Protein AF-A0A9D8I7T3-F1 (afdb_monomer)

Nearest PDB structures (foldseek):
  3g0m-assembly1_A  TM=9.310E-01  e=6.612E-08  Salmonella enterica subsp. enterica serovar Typhimurium str. LT2
  1mzg-assembly1_B  TM=9.129E-01  e=4.063E-08  Escherichia coli
  8vbs-assembly1_D  TM=8.443E-01  e=1.659E-07  Escherichia coli
  1wlo-assembly1_A  TM=8.147E-01  e=8.167E-06  Thermus thermophilus HB8
  4lw4-assembly1_D  TM=7.666E-01  e=1.481E-05  Escherichia coli IHE3034

Solvent-accessible surface area (backbone atoms only — not comparable to full-atom values): 11769 Å² total; per-residue (Å²): 133,86,86,86,83,89,85,82,89,83,87,80,90,88,86,84,83,87,86,85,83,86,75,87,83,81,87,74,82,77,78,73,78,85,74,80,78,77,62,80,53,97,63,53,66,70,56,53,48,52,54,50,51,60,58,52,62,72,46,80,47,44,66,58,44,48,53,51,39,38,52,54,44,70,70,49,78,84,74,61,70,90,59,73,38,77,90,27,44,51,75,90,36,92,47,60,33,32,53,46,78,46,80,57,96,83,20,36,40,50,50,65,45,39,82,34,59,68,58,25,15,55,48,42,51,52,28,62,65,52,34,33,37,47,35,65,57,51,63,72,52,74,76,62,61,47,61,76,62,37,55,59,76,81,44,54,74,67,57,49,50,32,50,54,47,49,51,51,54,53,39,52,51,22,49,55,51,33,71,76,46,82,76,76,72,78,85,127

Sequence (188 aa):
MRSTITTTCIAFTSRCSGAGHRKPRDSGGVTKPSRVEVRPILMSLAEKQRGLLAGLSRMRDPQERLAWLVEQARQRPEFPEDLRTERWRVHGCTARLWLVCELHGGAIGFRCDSDSLIVKSVAGLLCDFYSGADPAEIVATPPDFLSAVGIDHHLTPNRRNSLGRVWESIRDCAEVHRRTHPNATLPK

Structure (mmCIF, N/CA/C/O backbone):
data_AF-A0A9D8I7T3-F1
#
_entry.id   AF-A0A9D8I7T3-F1
#
loop_
_atom_site.group_PDB
_atom_site.id
_atom_site.type_symbol
_atom_site.label_atom_id
_atom_site.label_alt_id
_atom_site.label_comp_id
_atom_site.label_asym_id
_atom_site.label_entity_id
_atom_site.label_seq_id
_atom_site.pdbx_PDB_ins_code
_atom_site.Cartn_x
_atom_site.Cartn_y
_atom_site.Cartn_z
_atom_site.occupancy
_atom_site.B_iso_or_equiv
_atom_site.auth_seq_id
_atom_site.auth_comp_id
_atom_site.auth_asym_id
_atom_site.auth_atom_id
_atom_site.pdbx_PDB_model_num
ATOM 1 N N . MET A 1 1 ? 16.929 64.164 64.508 1.00 44.34 1 MET A N 1
ATOM 2 C CA . MET A 1 1 ? 17.450 63.965 63.139 1.00 44.34 1 MET A CA 1
ATOM 3 C C . MET A 1 1 ? 16.289 64.122 62.164 1.00 44.34 1 MET A C 1
ATOM 5 O O . MET A 1 1 ? 15.346 63.363 62.287 1.00 44.34 1 MET A O 1
ATOM 9 N N . ARG A 1 2 ? 16.374 65.149 61.298 1.00 40.47 2 ARG A N 1
ATOM 10 C CA . ARG A 1 2 ? 15.739 65.358 59.970 1.00 40.47 2 ARG A CA 1
ATOM 11 C C . ARG A 1 2 ? 14.247 64.986 59.840 1.00 40.47 2 ARG A C 1
ATOM 13 O O . ARG A 1 2 ? 13.916 63.815 59.790 1.00 40.47 2 ARG A O 1
ATOM 20 N N . SER A 1 3 ? 13.309 65.930 59.932 1.00 35.56 3 SER A N 1
ATOM 21 C CA . SER A 1 3 ? 12.949 67.032 59.007 1.00 35.56 3 SER A CA 1
ATOM 22 C C . SER A 1 3 ? 11.845 66.650 58.012 1.00 35.56 3 SER A C 1
ATOM 24 O O . SER A 1 3 ? 11.966 65.733 57.212 1.00 35.56 3 SER A O 1
ATOM 26 N N . THR A 1 4 ? 10.779 67.425 58.159 1.00 44.41 4 THR A N 1
ATOM 27 C CA . THR A 1 4 ? 9.452 67.518 57.550 1.00 44.41 4 THR A CA 1
ATOM 28 C C . THR A 1 4 ? 9.462 67.888 56.052 1.00 44.41 4 THR A C 1
ATOM 30 O O . THR A 1 4 ? 10.496 68.271 55.514 1.00 44.41 4 THR A O 1
ATOM 33 N N . ILE A 1 5 ? 8.249 67.930 55.472 1.00 45.66 5 ILE A N 1
ATOM 34 C CA . ILE A 1 5 ? 7.745 68.864 54.434 1.00 45.66 5 ILE A CA 1
ATOM 35 C C . ILE A 1 5 ? 7.281 68.216 53.105 1.00 45.66 5 ILE A C 1
ATOM 37 O O . ILE A 1 5 ? 8.053 67.880 52.215 1.00 45.66 5 ILE A O 1
ATOM 41 N N . THR A 1 6 ? 5.951 68.127 53.003 1.00 42.44 6 THR A N 1
ATOM 42 C CA . THR A 1 6 ? 5.048 68.357 51.858 1.00 42.44 6 THR A CA 1
ATOM 43 C C . THR A 1 6 ? 5.614 69.229 50.734 1.00 42.44 6 THR A C 1
ATOM 45 O O . THR A 1 6 ? 6.029 70.335 51.035 1.00 42.44 6 THR A O 1
ATOM 48 N N . THR A 1 7 ? 5.483 68.878 49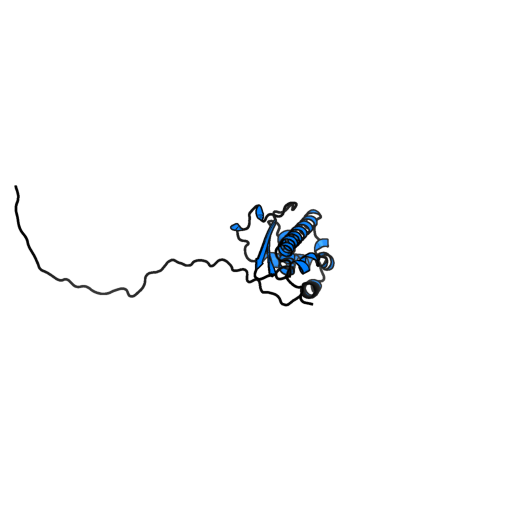.448 1.00 44.28 7 THR A N 1
ATOM 49 C CA . THR A 1 7 ? 5.282 69.887 48.378 1.00 44.28 7 THR A CA 1
ATOM 50 C C . THR A 1 7 ? 4.684 69.265 47.120 1.00 44.28 7 THR A C 1
ATOM 52 O O . THR A 1 7 ? 5.179 68.299 46.547 1.00 44.28 7 THR A O 1
ATOM 55 N N . THR A 1 8 ? 3.595 69.900 46.722 1.00 37.16 8 THR A N 1
ATOM 56 C CA . THR A 1 8 ? 2.853 69.798 45.478 1.00 37.16 8 THR A CA 1
ATOM 57 C C . THR A 1 8 ? 3.534 70.648 44.396 1.00 37.16 8 THR A C 1
ATOM 59 O O . THR A 1 8 ? 4.007 71.740 44.691 1.00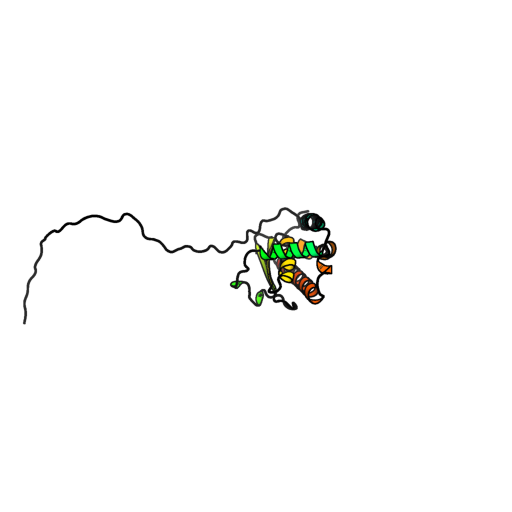 37.16 8 THR A O 1
ATOM 62 N N . CYS A 1 9 ? 3.400 70.214 43.138 1.00 32.50 9 CYS A N 1
ATOM 63 C CA . CYS A 1 9 ? 3.215 71.057 41.946 1.00 32.50 9 CYS A CA 1
ATOM 64 C C . CYS A 1 9 ? 4.408 71.625 41.127 1.00 32.50 9 CYS A C 1
ATOM 66 O O . CYS A 1 9 ? 5.271 72.334 41.626 1.00 32.50 9 CYS A O 1
ATOM 68 N N . ILE A 1 10 ? 4.226 71.449 39.802 1.00 40.28 10 ILE A N 1
ATOM 69 C CA . ILE A 1 10 ? 4.388 72.407 38.679 1.00 40.28 10 ILE A CA 1
ATOM 70 C C . ILE A 1 10 ? 5.615 72.267 37.753 1.00 40.28 10 ILE A C 1
ATOM 72 O O . ILE A 1 10 ? 6.724 72.639 38.105 1.00 40.28 10 ILE A O 1
ATOM 76 N N . ALA A 1 11 ? 5.272 71.852 36.516 1.00 36.53 11 ALA A N 1
ATOM 77 C CA . ALA A 1 11 ? 5.715 72.300 35.180 1.00 36.53 11 ALA A CA 1
ATOM 78 C C . ALA A 1 11 ? 7.219 72.208 34.818 1.00 36.53 11 ALA A C 1
ATOM 80 O O . ALA A 1 11 ? 8.090 72.275 35.661 1.00 36.53 11 ALA A O 1
ATOM 81 N N . PHE A 1 12 ? 7.640 72.020 33.565 1.00 33.53 12 PHE A N 1
ATOM 82 C CA . PHE A 1 12 ? 7.204 72.686 32.343 1.00 33.53 12 PHE A CA 1
ATOM 83 C C . PHE A 1 12 ? 7.732 71.924 31.106 1.00 33.53 12 PHE A C 1
ATOM 85 O O . PHE A 1 12 ? 8.755 71.248 31.146 1.00 33.53 12 PHE A O 1
ATOM 92 N N . THR A 1 13 ? 6.972 72.058 30.024 1.00 39.97 13 THR A N 1
ATOM 93 C CA . THR A 1 13 ? 7.192 71.737 28.604 1.00 39.97 13 THR A CA 1
ATOM 94 C C . THR A 1 13 ? 8.606 71.366 28.115 1.00 39.97 13 THR A C 1
ATOM 96 O O . THR A 1 13 ? 9.551 72.122 28.321 1.00 39.97 13 THR A O 1
ATOM 99 N N . SER A 1 14 ? 8.697 70.378 27.215 1.00 39.88 14 SER A N 1
ATOM 100 C CA . SER A 1 14 ? 9.215 70.662 25.868 1.00 39.88 14 SER A CA 1
ATOM 101 C C . SER A 1 14 ? 8.775 69.623 24.834 1.00 39.88 14 SER A C 1
ATOM 103 O O . SER A 1 14 ? 8.473 68.472 25.130 1.00 39.88 14 SER A O 1
ATOM 105 N N . ARG A 1 15 ? 8.678 70.123 23.613 1.00 35.47 15 ARG A N 1
ATOM 106 C CA . ARG A 1 15 ? 8.027 69.622 22.405 1.00 35.47 15 ARG A CA 1
ATOM 107 C C . ARG A 1 15 ? 9.046 68.868 21.541 1.00 35.47 15 ARG A C 1
ATOM 109 O O . ARG A 1 15 ? 10.209 69.240 21.588 1.00 35.47 15 ARG A O 1
ATOM 116 N N . CYS A 1 16 ? 8.596 67.879 20.758 1.00 35.56 16 CYS A N 1
ATOM 117 C CA . CYS A 1 16 ? 9.104 67.438 19.434 1.00 35.56 16 CYS A CA 1
ATOM 118 C C . CYS A 1 16 ? 8.487 66.056 19.126 1.00 35.56 16 CYS A C 1
ATOM 120 O O . CYS A 1 16 ? 8.723 65.097 19.845 1.00 35.56 16 CYS A O 1
ATOM 122 N N . SER A 1 17 ? 7.484 65.967 18.252 1.00 35.53 17 SER A N 1
ATOM 123 C CA . SER A 1 17 ? 7.614 65.781 16.793 1.00 35.53 17 SER A CA 1
ATOM 124 C C . SER A 1 17 ? 7.758 64.311 16.377 1.00 35.53 17 SER A C 1
ATOM 126 O O . SER A 1 17 ? 8.826 63.731 16.487 1.00 35.53 17 SER A O 1
ATOM 128 N N . GLY A 1 18 ? 6.640 63.774 15.872 1.00 34.72 18 GLY A N 1
ATOM 129 C CA . GLY A 1 18 ? 6.506 62.859 14.730 1.00 34.72 18 GLY A CA 1
ATOM 130 C C . GLY A 1 18 ? 7.418 61.638 14.598 1.00 34.72 18 GLY A C 1
ATOM 131 O O . GLY A 1 18 ? 8.595 61.783 14.311 1.00 34.72 18 GLY A O 1
ATOM 132 N N . ALA A 1 19 ? 6.815 60.444 14.606 1.00 38.78 19 ALA A N 1
ATOM 133 C CA . ALA A 1 19 ? 6.985 59.402 13.580 1.00 38.78 19 ALA A CA 1
ATOM 134 C C . ALA A 1 19 ? 6.264 58.110 14.006 1.00 38.78 19 ALA A C 1
ATOM 136 O O . ALA A 1 19 ? 6.253 57.762 15.181 1.00 38.78 19 ALA A O 1
ATOM 137 N N . GLY A 1 20 ? 5.732 57.359 13.036 1.00 34.53 20 GLY A N 1
ATOM 138 C CA . GLY A 1 20 ? 5.545 55.911 13.192 1.00 34.53 20 GLY A CA 1
ATOM 139 C C . GLY A 1 20 ? 4.113 55.430 13.413 1.00 34.53 20 GLY A C 1
ATOM 140 O O . GLY A 1 20 ? 3.716 55.047 14.507 1.00 34.53 20 GLY A O 1
ATOM 141 N N . HIS A 1 21 ? 3.352 55.377 12.326 1.00 36.28 21 HIS A N 1
ATOM 142 C CA . HIS A 1 21 ? 2.075 54.676 12.223 1.00 36.28 21 HIS A CA 1
ATOM 143 C C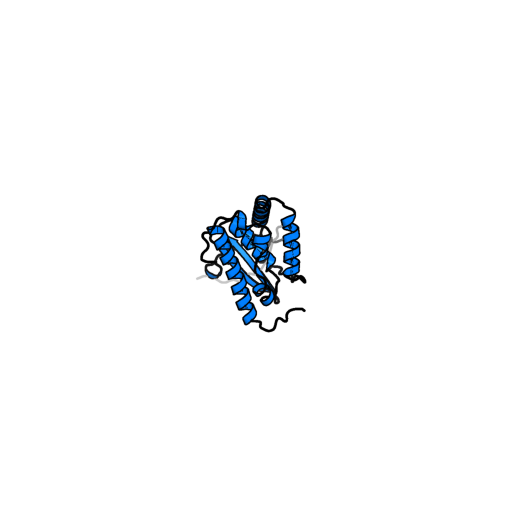 . HIS A 1 21 ? 2.313 53.152 12.178 1.00 36.28 21 HIS A C 1
ATOM 145 O O . HIS A 1 21 ? 3.016 52.713 11.277 1.00 36.28 21 HIS A O 1
ATOM 151 N N . ARG A 1 22 ? 1.639 52.383 13.060 1.00 33.19 22 ARG A N 1
ATOM 152 C CA . ARG A 1 22 ? 1.214 50.955 12.919 1.00 33.19 22 ARG A CA 1
ATOM 153 C C . ARG A 1 22 ? 2.330 49.896 12.755 1.00 33.19 22 ARG A C 1
ATOM 155 O O . ARG A 1 22 ? 3.248 50.061 11.978 1.00 33.19 22 ARG A O 1
ATOM 162 N N . LYS A 1 23 ? 2.306 48.692 13.328 1.00 42.34 23 LYS A N 1
ATOM 163 C CA . LYS A 1 23 ? 1.460 47.886 14.230 1.00 42.34 23 LYS A CA 1
ATOM 164 C C . LYS A 1 23 ? 2.408 46.798 14.808 1.00 42.34 23 LYS A C 1
ATOM 166 O O . LYS A 1 23 ? 3.424 46.510 14.169 1.00 42.34 23 LYS A O 1
ATOM 171 N N . PRO A 1 24 ? 2.088 46.157 15.945 1.00 37.31 24 PRO A N 1
ATOM 172 C CA . PRO A 1 24 ? 2.842 45.008 16.447 1.00 37.31 24 PRO A CA 1
ATOM 173 C C . PRO A 1 24 ? 2.761 43.829 15.465 1.00 37.31 24 PRO A C 1
ATOM 175 O O . PRO A 1 24 ? 1.707 43.544 14.894 1.00 37.31 24 PRO A O 1
ATOM 178 N N . ARG A 1 25 ? 3.905 43.180 15.237 1.00 33.59 25 ARG A N 1
ATOM 179 C CA . ARG A 1 25 ? 4.052 41.999 14.387 1.00 33.59 25 ARG A CA 1
ATOM 180 C C . ARG A 1 25 ? 3.835 40.777 15.286 1.00 33.59 25 ARG A C 1
ATOM 182 O O . ARG A 1 25 ? 4.779 40.314 15.914 1.00 33.59 25 ARG A O 1
ATOM 189 N N . ASP A 1 26 ? 2.587 40.322 15.394 1.00 37.41 26 ASP A N 1
ATOM 190 C CA . ASP A 1 26 ? 2.256 39.082 16.101 1.00 37.41 26 ASP A CA 1
ATOM 191 C C . ASP A 1 26 ? 2.859 37.886 15.358 1.00 37.41 26 ASP A C 1
ATOM 193 O O . ASP A 1 26 ? 2.469 37.523 14.246 1.00 37.41 26 ASP A O 1
ATOM 197 N N . SER A 1 27 ? 3.850 37.287 16.002 1.00 41.41 27 SER A N 1
ATOM 198 C CA . SER A 1 27 ? 4.314 35.924 15.799 1.00 41.41 27 SER A CA 1
ATOM 199 C C . SER A 1 27 ? 3.207 34.947 16.201 1.00 41.41 27 SER A C 1
ATOM 201 O O . SER A 1 27 ? 2.867 34.854 17.378 1.00 41.41 27 SER A O 1
ATOM 203 N N . GLY A 1 28 ? 2.646 34.213 15.239 1.00 35.19 28 GLY A N 1
ATOM 204 C CA . GLY A 1 28 ? 1.566 33.266 15.530 1.00 35.19 28 GLY A CA 1
ATOM 205 C C . GLY A 1 28 ? 1.042 32.508 14.315 1.00 35.19 28 GLY A C 1
ATOM 206 O O . GLY A 1 28 ? -0.164 32.387 14.136 1.00 35.19 28 GLY A O 1
ATOM 207 N N . GLY A 1 29 ? 1.928 32.015 13.450 1.00 31.72 29 GLY A N 1
ATOM 208 C CA . GLY A 1 29 ? 1.554 31.087 12.382 1.00 31.72 29 GLY A CA 1
ATOM 209 C C . GLY A 1 29 ? 1.512 29.658 12.910 1.00 31.72 29 GLY A C 1
ATOM 210 O O . GLY A 1 29 ? 2.440 28.896 12.671 1.00 31.72 29 GLY A O 1
ATOM 211 N N . VAL A 1 30 ? 0.460 29.305 13.650 1.00 39.59 30 VAL A N 1
ATOM 212 C CA . VAL A 1 30 ? 0.144 27.907 13.969 1.00 39.59 30 VAL A CA 1
ATOM 213 C C . VAL A 1 30 ? -0.073 27.176 12.643 1.00 39.59 30 VAL A C 1
ATOM 215 O O . VAL A 1 30 ? -1.076 27.392 11.958 1.00 39.59 30 VAL A O 1
ATOM 218 N N . THR A 1 31 ? 0.883 26.338 12.251 1.00 39.44 31 THR A N 1
ATOM 219 C CA . THR A 1 31 ? 0.717 25.374 11.166 1.00 39.44 31 THR A CA 1
ATOM 220 C C . THR A 1 31 ? -0.391 24.411 11.580 1.00 39.44 31 THR A C 1
ATOM 222 O O . THR A 1 31 ? -0.229 23.572 12.463 1.00 39.44 31 THR A O 1
ATOM 225 N N . LYS A 1 32 ? -1.576 24.587 10.987 1.00 37.78 32 LYS A N 1
ATOM 226 C CA . LYS A 1 32 ? -2.689 23.647 11.143 1.00 37.78 32 LYS A CA 1
ATOM 227 C C . LYS A 1 32 ? -2.191 22.238 10.786 1.00 37.78 32 LYS A C 1
ATOM 229 O O . LYS A 1 32 ? -1.553 22.099 9.740 1.00 37.78 32 LYS A O 1
ATOM 234 N N . PRO A 1 33 ? -2.496 21.203 11.586 1.00 38.22 33 PRO A N 1
ATOM 235 C CA . PRO A 1 33 ? -2.200 19.836 11.191 1.00 38.22 33 PRO A CA 1
ATOM 236 C C . PRO A 1 33 ? -2.945 19.536 9.890 1.00 38.22 33 PRO A C 1
ATOM 238 O O . PRO A 1 33 ? -4.109 19.913 9.718 1.00 38.22 33 PRO A O 1
ATOM 241 N N . SER A 1 34 ? -2.235 18.904 8.960 1.00 36.97 34 SER A N 1
ATOM 242 C CA . SER A 1 34 ? -2.719 18.439 7.666 1.00 36.97 34 SER A CA 1
ATOM 243 C C . SER A 1 34 ? -3.893 17.486 7.872 1.00 36.97 34 SER A C 1
ATOM 245 O O . SER A 1 34 ? -3.738 16.284 8.073 1.00 36.97 34 SER A O 1
ATOM 247 N N . ARG A 1 35 ? -5.097 18.062 7.877 1.00 39.47 35 ARG A N 1
ATOM 248 C CA . ARG A 1 35 ? -6.362 17.343 7.954 1.00 39.47 35 ARG A CA 1
ATOM 249 C C . ARG A 1 35 ? -6.424 16.419 6.746 1.00 39.47 35 ARG A C 1
ATOM 251 O O . ARG A 1 35 ? -6.485 16.891 5.614 1.00 39.47 35 ARG A O 1
ATOM 258 N N . VAL A 1 36 ? -6.365 15.117 6.998 1.00 47.50 36 VAL A N 1
ATOM 259 C CA . VAL A 1 36 ? -6.642 14.095 5.993 1.00 47.50 36 VAL A CA 1
ATOM 260 C C . VAL A 1 36 ? -8.076 14.341 5.531 1.00 47.50 36 VAL A C 1
ATOM 262 O O . VAL A 1 36 ? -9.028 14.057 6.255 1.00 47.50 36 VAL A O 1
ATOM 265 N N . GLU A 1 37 ? -8.250 14.956 4.363 1.00 43.12 37 GLU A N 1
ATOM 266 C CA . GLU A 1 37 ? -9.549 14.998 3.702 1.00 43.12 37 GLU A CA 1
ATOM 267 C C . GLU A 1 37 ? -9.838 13.585 3.198 1.00 43.12 37 GLU A C 1
ATOM 269 O O . GLU A 1 37 ? -9.562 13.246 2.048 1.00 43.12 37 GLU A O 1
ATOM 274 N N . VAL A 1 38 ? -10.359 12.731 4.082 1.00 47.81 38 VAL A N 1
ATOM 275 C CA . VAL A 1 38 ? -10.999 11.481 3.676 1.00 47.81 38 VAL A CA 1
ATOM 276 C C . VAL A 1 38 ? -12.229 11.891 2.883 1.00 47.81 38 VAL A C 1
ATOM 278 O O . VAL A 1 38 ? -13.276 12.199 3.444 1.00 47.81 38 VAL A O 1
ATOM 281 N N . ARG A 1 39 ? -12.070 12.008 1.564 1.00 47.16 39 ARG A N 1
ATOM 282 C CA . ARG A 1 39 ? -13.191 12.205 0.653 1.00 47.16 39 ARG A CA 1
ATOM 283 C C . ARG A 1 39 ? -13.969 10.890 0.652 1.00 47.16 39 ARG A C 1
ATOM 285 O O . ARG A 1 39 ? -13.407 9.900 0.187 1.00 47.16 39 ARG A O 1
ATOM 292 N N . PRO A 1 40 ? -15.205 10.836 1.177 1.00 46.59 40 PRO A N 1
ATOM 293 C CA . PRO A 1 40 ? -16.025 9.645 1.036 1.00 46.59 40 PRO A CA 1
ATOM 294 C C . PRO A 1 40 ? -16.266 9.467 -0.462 1.00 46.59 40 PRO A C 1
ATOM 296 O O . PRO A 1 40 ? -16.921 10.294 -1.098 1.00 46.59 40 PRO A O 1
ATOM 299 N N . ILE A 1 41 ? -15.634 8.463 -1.065 1.00 55.50 41 ILE A N 1
ATOM 300 C CA . ILE A 1 41 ? -15.821 8.207 -2.487 1.00 55.50 41 ILE A CA 1
ATOM 301 C C . ILE A 1 41 ? -17.087 7.370 -2.602 1.00 55.50 41 ILE A C 1
ATOM 303 O O . ILE A 1 41 ? -17.156 6.268 -2.076 1.00 55.50 41 ILE A O 1
ATOM 307 N N . LEU A 1 42 ? -18.068 7.890 -3.333 1.00 58.25 42 LEU A N 1
ATOM 308 C CA . LEU A 1 42 ? -19.308 7.206 -3.707 1.00 58.25 42 LEU A CA 1
ATOM 309 C C . LEU A 1 42 ? -19.084 5.990 -4.648 1.00 58.25 42 LEU A C 1
ATOM 311 O O . LEU A 1 42 ? -20.029 5.551 -5.291 1.00 58.25 42 LEU A O 1
ATOM 315 N N . MET A 1 43 ? -17.842 5.505 -4.799 1.00 72.56 43 MET A N 1
ATOM 316 C CA . MET A 1 43 ? -17.430 4.480 -5.767 1.00 72.56 43 MET A CA 1
ATOM 317 C C . MET A 1 43 ? -16.959 3.219 -5.049 1.00 72.56 43 MET A C 1
ATOM 319 O O . MET A 1 43 ? -16.129 3.291 -4.140 1.00 72.56 43 MET A O 1
ATOM 323 N N . SER A 1 44 ? -17.427 2.076 -5.536 1.00 84.69 44 SER A N 1
ATOM 324 C CA . SER A 1 44 ? -17.027 0.744 -5.072 1.00 84.69 44 SER A CA 1
ATOM 325 C C . SER A 1 44 ? -15.549 0.441 -5.355 1.00 84.69 44 SER A C 1
ATOM 327 O O . SER A 1 44 ? -14.944 0.973 -6.297 1.00 84.69 44 SER A O 1
ATOM 329 N N . LEU A 1 45 ? -14.954 -0.482 -4.597 1.00 88.12 45 LEU A N 1
ATOM 330 C CA . LEU A 1 45 ? -13.626 -1.037 -4.880 1.00 88.12 45 LEU A CA 1
ATOM 331 C C . LEU A 1 45 ? -13.565 -1.662 -6.279 1.00 88.12 45 LEU A C 1
ATOM 333 O O . LEU A 1 45 ? -12.550 -1.530 -6.962 1.00 88.12 45 LEU A O 1
ATOM 337 N N . ALA A 1 46 ? -14.660 -2.261 -6.757 1.00 87.12 46 ALA A N 1
ATOM 338 C CA . ALA A 1 46 ? -14.748 -2.797 -8.114 1.00 87.12 46 ALA A CA 1
ATOM 339 C C . ALA A 1 46 ? -14.588 -1.702 -9.188 1.00 87.12 46 ALA A C 1
ATOM 341 O O . ALA A 1 46 ? -13.878 -1.886 -10.181 1.00 87.12 46 ALA A O 1
ATOM 342 N N . GLU A 1 47 ? -15.207 -0.536 -8.998 1.00 87.62 47 GLU A N 1
ATOM 343 C CA . GLU A 1 47 ? -15.047 0.615 -9.894 1.00 87.62 47 GLU A CA 1
ATOM 344 C C . GLU A 1 47 ? -13.640 1.193 -9.843 1.00 87.62 47 GLU A C 1
ATOM 346 O O . GLU A 1 47 ? -13.040 1.427 -10.898 1.00 87.62 47 GLU A O 1
ATOM 351 N N . LYS A 1 48 ? -13.081 1.350 -8.639 1.00 88.88 48 LYS A N 1
ATOM 352 C CA . LYS A 1 48 ? -11.685 1.763 -8.458 1.00 88.88 48 LYS A CA 1
ATOM 353 C C . LYS A 1 48 ? -10.731 0.801 -9.157 1.00 88.88 48 LYS A C 1
ATOM 355 O O . LYS A 1 48 ? -9.808 1.250 -9.834 1.00 88.88 48 LYS A O 1
ATOM 360 N N . GLN A 1 49 ? -10.978 -0.505 -9.060 1.00 89.81 49 GLN A N 1
ATOM 361 C CA . GLN A 1 49 ? -10.147 -1.526 -9.688 1.00 89.81 49 GLN A CA 1
ATOM 362 C C . GLN A 1 49 ? -10.201 -1.402 -11.206 1.00 89.81 49 GLN A C 1
ATOM 364 O O . GLN A 1 49 ? -9.155 -1.365 -11.848 1.00 89.81 49 GLN A O 1
ATOM 369 N N . ARG A 1 50 ? -11.395 -1.261 -11.795 1.00 89.19 50 ARG A N 1
ATOM 370 C CA . ARG A 1 50 ? -11.535 -1.028 -13.242 1.00 89.19 50 ARG A CA 1
ATOM 371 C C . ARG A 1 50 ? -10.786 0.225 -13.694 1.00 89.19 50 ARG A C 1
ATOM 373 O O . ARG A 1 50 ? -10.066 0.166 -14.688 1.00 89.19 50 ARG A O 1
ATOM 380 N N . GLY A 1 51 ? -10.919 1.333 -12.963 1.00 89.25 51 GLY A N 1
ATOM 381 C CA . GLY A 1 51 ? -10.215 2.581 -13.267 1.00 89.25 51 GLY A CA 1
ATOM 382 C C . GLY A 1 51 ? -8.695 2.432 -13.186 1.00 89.25 51 GLY A C 1
ATOM 383 O O . GLY A 1 51 ? -7.979 2.856 -14.095 1.00 89.25 51 GLY A O 1
ATOM 384 N N . LEU A 1 52 ? -8.206 1.764 -12.140 1.00 88.88 52 LEU A N 1
ATOM 385 C CA . LEU A 1 52 ? -6.785 1.501 -11.945 1.00 88.88 52 LEU A CA 1
ATOM 386 C C . LEU A 1 52 ? -6.215 0.609 -13.054 1.00 88.88 52 LEU A C 1
ATOM 388 O O . LEU A 1 52 ? -5.189 0.945 -13.644 1.00 88.88 52 LEU A O 1
ATOM 392 N N . LEU A 1 53 ? -6.898 -0.493 -13.378 1.00 88.62 53 LEU A N 1
ATOM 393 C CA . LEU A 1 53 ? -6.507 -1.397 -14.459 1.00 88.62 53 LEU A CA 1
ATOM 394 C C . LEU A 1 53 ? -6.480 -0.668 -15.805 1.00 88.62 53 LEU A C 1
ATOM 396 O O . LEU A 1 53 ? -5.504 -0.796 -16.542 1.00 88.62 53 LEU A O 1
ATOM 400 N N . ALA A 1 54 ? -7.503 0.133 -16.114 1.00 88.62 54 ALA A N 1
ATOM 401 C CA . ALA A 1 54 ? -7.555 0.918 -17.345 1.00 88.62 54 ALA A CA 1
ATOM 402 C C . ALA A 1 54 ? -6.414 1.946 -17.428 1.00 88.62 54 ALA A C 1
ATOM 404 O O . ALA A 1 54 ? -5.830 2.130 -18.495 1.00 88.62 54 ALA A O 1
ATOM 405 N N . GLY A 1 55 ? -6.067 2.592 -16.311 1.00 88.25 55 GLY A N 1
ATOM 406 C CA . GLY A 1 55 ? -4.952 3.535 -16.231 1.00 88.25 55 GLY A CA 1
ATOM 407 C C . GLY A 1 55 ? -3.596 2.861 -16.437 1.00 88.25 55 GLY A C 1
ATOM 408 O O . GLY A 1 55 ? -2.824 3.282 -17.297 1.00 88.25 55 GLY A O 1
ATOM 409 N N . LEU A 1 56 ? -3.325 1.784 -15.696 1.00 86.94 56 LEU A N 1
ATOM 410 C CA . LEU A 1 56 ? -2.040 1.084 -15.741 1.00 86.94 56 LEU A CA 1
ATOM 411 C C . LEU A 1 56 ? -1.828 0.306 -17.047 1.00 86.94 56 LEU A C 1
ATOM 413 O O . LEU A 1 56 ? -0.703 0.240 -17.539 1.00 86.94 56 LEU A O 1
ATOM 417 N N . SER A 1 57 ? -2.892 -0.225 -17.655 1.00 85.88 57 SER A N 1
ATOM 418 C CA . SER A 1 57 ? -2.804 -0.984 -18.915 1.00 85.88 57 SER A CA 1
ATOM 419 C C . SER A 1 57 ? -2.435 -0.125 -20.128 1.00 85.88 57 SER A C 1
ATOM 421 O O . SER A 1 57 ? -2.029 -0.669 -21.153 1.00 85.88 57 SER A O 1
ATOM 423 N N . ARG A 1 58 ? -2.535 1.210 -20.027 1.00 88.50 58 ARG A N 1
ATOM 424 C CA . ARG A 1 58 ? -2.056 2.138 -21.069 1.00 88.50 58 ARG A CA 1
ATOM 425 C C . ARG A 1 58 ? -0.542 2.072 -21.253 1.00 88.50 58 ARG A C 1
ATOM 427 O O . ARG A 1 58 ? -0.060 2.240 -22.369 1.00 88.50 58 ARG A O 1
ATOM 434 N N . MET A 1 59 ? 0.189 1.799 -20.175 1.00 89.38 59 MET A N 1
ATOM 435 C CA . MET A 1 59 ? 1.620 1.511 -20.221 1.00 89.38 59 MET A CA 1
ATOM 436 C C . MET A 1 59 ? 1.778 0.034 -20.574 1.00 89.38 59 MET A C 1
ATOM 438 O O . MET A 1 59 ? 1.275 -0.829 -19.854 1.00 89.38 59 MET A O 1
ATOM 442 N N . ARG A 1 60 ? 2.414 -0.281 -21.705 1.00 83.19 60 ARG A N 1
ATOM 443 C CA . ARG A 1 60 ? 2.559 -1.675 -22.170 1.00 83.19 60 ARG A CA 1
ATOM 444 C C . ARG A 1 60 ? 3.685 -2.408 -21.451 1.00 83.19 60 ARG A C 1
ATOM 446 O O . ARG A 1 60 ? 3.584 -3.616 -21.260 1.00 83.19 60 ARG A O 1
ATOM 453 N N . ASP A 1 61 ? 4.714 -1.675 -21.044 1.00 87.31 61 ASP A N 1
ATOM 454 C CA . ASP A 1 61 ? 5.864 -2.220 -20.341 1.00 87.31 61 ASP A CA 1
ATOM 455 C C . ASP A 1 61 ? 5.625 -2.230 -18.816 1.00 87.31 61 ASP A C 1
ATOM 457 O O . ASP A 1 61 ? 5.346 -1.181 -18.225 1.00 87.31 61 ASP A O 1
ATOM 461 N N . PRO A 1 62 ? 5.714 -3.386 -18.136 1.00 84.00 62 PRO A N 1
ATOM 462 C CA . PRO A 1 62 ? 5.540 -3.428 -16.689 1.00 84.00 62 PRO A CA 1
ATOM 463 C C . PRO A 1 62 ? 6.670 -2.720 -15.921 1.00 84.00 62 PRO A C 1
ATOM 465 O O . PRO A 1 62 ? 6.440 -2.248 -14.804 1.00 84.00 62 PRO A O 1
ATOM 468 N N . GLN A 1 63 ? 7.863 -2.571 -16.507 1.00 86.19 63 GLN A N 1
ATOM 469 C CA . GLN A 1 63 ? 8.929 -1.768 -15.905 1.00 86.19 63 GLN A CA 1
ATOM 470 C C . GLN A 1 63 ? 8.588 -0.267 -15.943 1.00 86.19 63 GLN A C 1
ATOM 472 O O . GLN A 1 63 ? 8.749 0.414 -14.927 1.00 86.19 63 GLN A O 1
ATOM 477 N N . GLU A 1 64 ? 8.034 0.235 -17.049 1.00 90.12 64 GLU A N 1
ATOM 478 C CA . GLU A 1 64 ? 7.453 1.583 -17.145 1.00 90.12 64 GLU A CA 1
ATOM 479 C C . GLU A 1 64 ? 6.347 1.811 -16.097 1.00 90.12 64 GLU A C 1
ATOM 481 O O . GLU A 1 64 ? 6.368 2.824 -15.393 1.00 90.12 64 GLU A O 1
ATOM 486 N N . ARG A 1 65 ? 5.436 0.843 -15.901 1.00 89.56 65 ARG A N 1
ATOM 487 C CA . ARG A 1 65 ? 4.393 0.918 -14.852 1.00 89.56 65 ARG A CA 1
ATOM 488 C C . ARG A 1 65 ? 4.994 1.096 -13.461 1.00 89.56 65 ARG A C 1
ATOM 490 O O . ARG A 1 65 ? 4.541 1.942 -12.689 1.00 89.56 65 ARG A O 1
ATOM 497 N N . LEU A 1 66 ? 6.012 0.302 -13.130 1.00 88.94 66 LEU A N 1
ATOM 498 C CA . LEU A 1 66 ? 6.683 0.390 -11.836 1.00 88.94 66 LEU A CA 1
ATOM 499 C C . LEU A 1 66 ? 7.414 1.729 -11.671 1.00 88.94 66 LEU A C 1
ATOM 501 O O . LEU A 1 66 ? 7.344 2.327 -10.597 1.00 88.94 66 LEU A O 1
ATOM 505 N N . ALA A 1 67 ? 8.084 2.216 -12.718 1.00 91.00 67 ALA A N 1
ATOM 506 C CA . ALA A 1 67 ? 8.753 3.515 -12.707 1.00 91.00 67 ALA A CA 1
ATOM 507 C C . ALA A 1 67 ? 7.758 4.660 -12.467 1.00 91.00 67 ALA A C 1
ATOM 509 O O . ALA A 1 67 ? 8.011 5.530 -11.633 1.00 91.00 67 ALA A O 1
ATOM 510 N N . TRP A 1 68 ? 6.593 4.612 -13.118 1.00 92.44 68 TRP A N 1
ATOM 511 C CA . TRP A 1 68 ? 5.515 5.569 -12.890 1.00 92.44 68 TRP A CA 1
ATOM 512 C C . TRP A 1 68 ? 5.017 5.538 -11.438 1.00 92.44 68 TRP A C 1
ATOM 514 O O . TRP A 1 68 ? 4.926 6.585 -10.801 1.00 92.44 68 TRP A O 1
ATOM 524 N N . LEU A 1 69 ? 4.775 4.353 -10.864 1.00 91.31 69 LEU A N 1
ATOM 525 C CA . LEU A 1 69 ? 4.367 4.221 -9.456 1.00 91.31 69 LEU A CA 1
ATOM 526 C C . LEU A 1 69 ? 5.414 4.773 -8.487 1.00 91.31 69 LEU A C 1
ATOM 528 O O . LEU A 1 69 ? 5.071 5.394 -7.481 1.00 91.31 69 LEU A O 1
ATOM 532 N N . VAL A 1 70 ? 6.692 4.538 -8.776 1.00 92.25 70 VAL A N 1
ATOM 533 C CA . VAL A 1 70 ? 7.810 5.086 -8.004 1.00 92.25 70 VAL A CA 1
ATOM 534 C C . VAL A 1 70 ? 7.803 6.612 -8.046 1.00 92.25 70 VAL A C 1
ATOM 536 O O . VAL A 1 70 ? 7.983 7.240 -7.004 1.00 92.25 70 VAL A O 1
ATOM 539 N N . GLU A 1 71 ? 7.545 7.212 -9.205 1.00 93.31 71 GLU A N 1
ATOM 540 C CA . GLU A 1 71 ? 7.433 8.665 -9.337 1.00 93.31 71 GLU A CA 1
ATOM 541 C C . GLU A 1 71 ? 6.237 9.216 -8.550 1.00 93.31 71 GLU A C 1
ATOM 543 O O . GLU A 1 71 ? 6.390 10.146 -7.760 1.00 93.31 71 GLU A O 1
ATOM 548 N N . GLN A 1 72 ? 5.070 8.570 -8.642 1.00 92.06 72 GLN A N 1
ATOM 549 C CA . GLN A 1 72 ? 3.910 8.935 -7.819 1.00 92.06 72 GLN A CA 1
ATOM 550 C C . GLN A 1 72 ? 4.228 8.861 -6.320 1.00 92.06 72 GLN A C 1
ATOM 552 O O . GLN A 1 72 ? 3.814 9.720 -5.549 1.00 92.06 72 GLN A O 1
ATOM 557 N N . ALA A 1 73 ? 5.010 7.867 -5.891 1.00 91.38 73 ALA A N 1
ATOM 558 C CA . ALA A 1 73 ? 5.419 7.718 -4.498 1.00 91.38 73 ALA A CA 1
ATOM 559 C C . ALA A 1 73 ? 6.333 8.847 -3.999 1.00 91.38 73 ALA A C 1
ATOM 561 O O . ALA A 1 73 ? 6.283 9.175 -2.812 1.00 91.38 73 ALA A O 1
ATOM 562 N N . ARG A 1 74 ? 7.154 9.438 -4.879 1.00 91.69 74 ARG A N 1
ATOM 563 C CA . ARG A 1 74 ? 8.012 10.595 -4.559 1.00 91.69 74 ARG A CA 1
ATOM 564 C C . ARG A 1 74 ? 7.207 11.873 -4.358 1.00 91.69 74 ARG A C 1
ATOM 566 O O . ARG A 1 74 ? 7.597 12.704 -3.550 1.00 91.69 74 ARG A O 1
ATOM 573 N N . GLN A 1 75 ? 6.097 12.006 -5.077 1.00 90.94 75 GLN A N 1
ATOM 574 C CA . GLN A 1 75 ? 5.220 13.178 -5.032 1.00 90.94 75 GLN A CA 1
ATOM 575 C C . GLN A 1 75 ? 4.238 13.147 -3.853 1.00 90.94 75 GLN A C 1
ATOM 577 O O . GLN A 1 75 ? 3.538 14.129 -3.603 1.00 90.94 75 GLN A O 1
ATOM 582 N N . ARG A 1 76 ? 4.168 12.028 -3.119 1.00 88.19 76 ARG A N 1
ATOM 583 C CA . ARG A 1 76 ? 3.301 11.914 -1.944 1.00 88.19 76 ARG A CA 1
ATOM 584 C C . ARG A 1 76 ? 3.720 12.911 -0.859 1.00 88.19 76 ARG A C 1
ATOM 586 O O . ARG A 1 76 ? 4.919 13.123 -0.671 1.00 88.19 76 ARG A O 1
ATOM 593 N N . PRO A 1 77 ? 2.751 13.456 -0.100 1.00 87.75 77 PRO A N 1
ATOM 594 C CA . PRO A 1 77 ? 3.043 14.291 1.055 1.00 87.75 77 PRO A CA 1
ATOM 595 C C . PRO A 1 77 ? 4.010 13.608 2.019 1.00 87.75 77 PRO A C 1
ATOM 597 O O . PRO A 1 77 ? 3.990 12.383 2.177 1.00 87.75 77 PRO A O 1
ATOM 600 N N . GLU A 1 78 ? 4.822 14.417 2.692 1.00 88.38 78 GLU A N 1
ATOM 601 C CA . GLU A 1 78 ? 5.739 13.920 3.706 1.00 88.38 78 GLU A CA 1
ATOM 602 C C . GLU A 1 78 ? 4.977 13.190 4.820 1.00 88.38 78 GLU A C 1
ATOM 604 O O . GLU A 1 78 ? 3.886 13.590 5.251 1.00 88.38 78 GLU A O 1
ATOM 609 N N . PHE A 1 79 ? 5.545 12.067 5.251 1.00 90.44 79 PHE A N 1
ATOM 610 C CA . PHE A 1 79 ? 4.969 11.263 6.312 1.00 90.44 79 PHE A CA 1
ATOM 611 C C . PHE A 1 79 ? 5.364 11.865 7.670 1.00 90.44 79 PHE A C 1
ATOM 613 O O . PHE A 1 79 ? 6.557 12.043 7.907 1.00 90.44 79 PHE A O 1
ATOM 620 N N . PRO A 1 80 ? 4.408 12.180 8.562 1.00 91.00 80 PRO A N 1
ATOM 621 C CA . PRO A 1 80 ? 4.710 12.798 9.848 1.00 91.00 80 PRO A CA 1
ATOM 622 C C . PRO A 1 80 ? 5.627 11.917 10.697 1.00 91.00 80 PRO A C 1
ATOM 624 O O . PRO A 1 80 ? 5.338 10.735 10.890 1.00 91.00 80 PRO A O 1
ATOM 627 N N . GLU A 1 81 ? 6.688 12.500 11.257 1.00 90.44 81 GLU A N 1
ATOM 628 C CA . GLU A 1 81 ? 7.628 11.775 12.126 1.00 90.44 81 GLU A CA 1
ATOM 629 C C . GLU A 1 81 ? 6.934 11.182 13.361 1.00 90.44 81 GLU A C 1
ATOM 631 O O . GLU A 1 81 ? 7.241 10.061 13.758 1.00 90.44 81 GLU A O 1
ATOM 636 N N . ASP A 1 82 ? 5.915 11.859 13.900 1.00 92.50 82 ASP A N 1
ATOM 637 C CA . ASP A 1 82 ? 5.125 11.379 15.047 1.00 92.50 82 ASP A CA 1
ATOM 638 C C . ASP A 1 82 ? 4.386 10.060 14.764 1.00 92.50 82 ASP A C 1
ATOM 640 O O . ASP A 1 82 ? 3.993 9.334 15.680 1.00 92.50 82 ASP A O 1
ATOM 644 N N . LEU A 1 83 ? 4.188 9.731 13.485 1.00 90.94 83 LEU A N 1
ATOM 645 C CA . LEU A 1 83 ? 3.573 8.482 13.055 1.00 90.94 83 LEU A CA 1
ATOM 646 C C . LEU A 1 83 ? 4.608 7.383 12.777 1.00 90.94 83 LEU A C 1
ATOM 648 O O . LEU A 1 83 ? 4.224 6.220 12.645 1.00 90.94 83 LEU A O 1
ATOM 652 N N . ARG A 1 84 ? 5.914 7.693 12.748 1.00 92.12 84 ARG A N 1
ATOM 653 C CA . ARG A 1 84 ? 7.001 6.705 12.602 1.00 92.12 84 ARG A CA 1
ATOM 654 C C . ARG A 1 84 ? 7.326 6.018 13.928 1.00 92.12 84 ARG A C 1
ATOM 656 O O . ARG A 1 84 ? 8.466 5.986 14.385 1.00 92.12 84 ARG A O 1
ATOM 663 N N . THR A 1 85 ? 6.311 5.430 14.546 1.00 92.75 85 THR A N 1
ATOM 664 C CA . THR A 1 85 ? 6.435 4.721 15.825 1.00 92.75 85 THR A CA 1
ATOM 665 C C . THR A 1 85 ? 6.359 3.213 15.632 1.00 92.75 85 THR A C 1
ATOM 667 O O . THR A 1 85 ? 5.837 2.726 14.629 1.00 92.75 85 THR A O 1
ATOM 670 N N . GLU A 1 86 ? 6.856 2.455 16.613 1.00 91.81 86 GLU A N 1
ATOM 671 C CA . GLU A 1 86 ? 6.807 0.986 16.577 1.00 91.81 86 GLU A CA 1
ATOM 672 C C . GLU A 1 86 ? 5.363 0.460 16.517 1.00 91.81 86 GLU A C 1
ATOM 674 O O . GLU A 1 86 ? 5.102 -0.559 15.892 1.00 91.81 86 GLU A O 1
ATOM 679 N N . ARG A 1 87 ? 4.400 1.214 17.065 1.00 90.00 87 ARG A N 1
ATOM 680 C CA . ARG A 1 87 ? 2.964 0.912 16.977 1.00 90.00 87 ARG A CA 1
ATOM 681 C C . ARG A 1 87 ? 2.465 0.763 15.537 1.00 90.00 87 ARG A C 1
ATOM 683 O O . ARG A 1 87 ? 1.591 -0.058 15.288 1.00 90.00 87 ARG A O 1
ATOM 690 N N . TRP A 1 88 ? 2.966 1.589 14.620 1.00 91.56 88 TRP A N 1
ATOM 691 C CA . TRP A 1 88 ? 2.538 1.606 13.217 1.00 91.56 88 TRP A CA 1
ATOM 692 C C . TRP A 1 88 ? 3.497 0.848 12.304 1.00 91.56 88 TRP A C 1
ATOM 694 O O . TRP A 1 88 ? 3.350 0.885 11.083 1.00 91.56 88 TRP A O 1
ATOM 704 N N . ARG A 1 89 ? 4.508 0.190 12.875 1.00 93.00 89 ARG A N 1
ATOM 705 C CA . ARG A 1 89 ? 5.527 -0.511 12.110 1.00 93.00 89 ARG A CA 1
ATOM 706 C C . ARG A 1 89 ? 5.004 -1.859 11.634 1.00 93.00 89 ARG A C 1
ATOM 708 O O . ARG A 1 89 ? 4.501 -2.666 12.407 1.00 93.00 89 ARG A O 1
ATOM 715 N N . VAL A 1 90 ? 5.197 -2.126 10.349 1.00 91.31 90 VAL A N 1
ATOM 716 C CA . VAL A 1 90 ? 4.919 -3.428 9.746 1.00 91.31 90 VAL A CA 1
ATOM 717 C C . VAL A 1 90 ? 6.175 -4.290 9.842 1.00 91.31 90 VAL A C 1
ATOM 719 O O . VAL A 1 90 ? 7.228 -3.958 9.287 1.00 91.31 90 VAL A O 1
ATOM 722 N N . HIS A 1 91 ? 6.070 -5.405 10.559 1.00 88.19 91 HIS A N 1
ATOM 723 C CA . HIS A 1 91 ? 7.163 -6.359 10.735 1.00 88.19 91 HIS A CA 1
ATOM 724 C C . HIS A 1 91 ? 7.254 -7.359 9.573 1.00 88.19 91 HIS A C 1
ATOM 726 O O . HIS A 1 91 ? 6.302 -7.576 8.828 1.00 88.19 91 HIS A O 1
ATOM 732 N N . GLY A 1 92 ? 8.422 -7.991 9.416 1.00 83.00 92 GLY A N 1
ATOM 733 C CA . GLY A 1 92 ? 8.654 -9.001 8.373 1.00 83.00 92 GLY A CA 1
ATOM 734 C C . GLY A 1 92 ? 9.017 -8.433 6.995 1.00 83.00 92 GLY A C 1
ATOM 735 O O . GLY A 1 92 ? 9.230 -9.195 6.054 1.00 83.00 92 GLY A O 1
ATOM 736 N N . CYS A 1 93 ? 9.139 -7.111 6.872 1.00 80.94 93 CYS A N 1
ATOM 737 C CA . CYS A 1 93 ? 9.711 -6.451 5.705 1.00 80.94 93 CYS A CA 1
ATOM 738 C C . CYS A 1 93 ? 11.227 -6.273 5.882 1.00 80.94 93 CYS A C 1
ATOM 740 O O . CYS A 1 93 ? 11.691 -5.900 6.958 1.00 80.94 93 CYS A O 1
ATOM 742 N N . THR A 1 94 ? 12.012 -6.504 4.822 1.00 81.81 94 THR A N 1
ATOM 743 C CA . THR A 1 94 ? 13.454 -6.175 4.825 1.00 81.81 94 THR A CA 1
ATOM 744 C C . THR A 1 94 ? 13.675 -4.666 4.975 1.00 81.81 94 THR A C 1
ATOM 746 O O . THR A 1 94 ? 14.606 -4.227 5.638 1.00 81.81 94 THR A O 1
ATOM 749 N N . ALA A 1 95 ? 12.794 -3.893 4.345 1.00 86.62 95 ALA A N 1
ATOM 750 C CA . ALA A 1 95 ?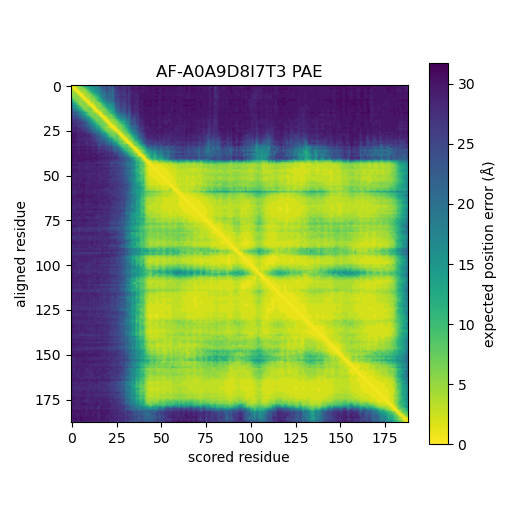 12.673 -2.448 4.456 1.00 86.62 95 ALA A CA 1
ATOM 751 C C . ALA A 1 95 ? 11.802 -2.082 5.667 1.00 86.62 95 ALA A C 1
ATOM 753 O O . ALA A 1 95 ? 10.817 -2.773 5.943 1.00 86.62 95 ALA A O 1
ATOM 754 N N . ARG A 1 96 ? 12.099 -0.985 6.371 1.00 92.44 96 ARG A N 1
ATOM 755 C CA . ARG A 1 96 ? 11.166 -0.443 7.370 1.00 92.44 96 ARG A CA 1
ATOM 756 C C . ARG A 1 96 ? 9.947 0.116 6.651 1.00 92.44 96 ARG A C 1
ATOM 758 O O . ARG A 1 96 ? 10.078 0.848 5.670 1.00 92.44 96 ARG A O 1
ATOM 765 N N . LEU A 1 97 ? 8.770 -0.241 7.144 1.00 94.00 97 LEU A N 1
ATOM 766 C CA . LEU A 1 97 ? 7.480 0.174 6.615 1.00 94.00 97 LEU A CA 1
ATOM 767 C C . LEU A 1 97 ? 6.598 0.582 7.792 1.00 94.00 97 LEU A C 1
ATOM 769 O O . LEU A 1 97 ? 6.498 -0.157 8.771 1.00 94.00 97 LEU A O 1
ATOM 773 N N . TRP A 1 98 ? 5.955 1.734 7.669 1.00 95.19 98 TRP A N 1
ATOM 774 C CA . TRP A 1 98 ? 4.922 2.195 8.584 1.00 95.19 98 TRP A CA 1
ATOM 775 C C . TRP A 1 98 ? 3.596 2.251 7.840 1.00 95.19 98 TRP A C 1
ATOM 777 O O . TRP A 1 98 ? 3.546 2.747 6.713 1.00 95.19 98 TRP A O 1
ATOM 787 N N . LEU A 1 99 ? 2.537 1.742 8.462 1.00 94.50 99 LEU A N 1
ATOM 788 C CA . LEU A 1 99 ? 1.171 1.790 7.960 1.00 94.50 99 LEU A CA 1
ATOM 789 C C . LEU A 1 99 ? 0.263 2.288 9.081 1.00 94.50 99 LEU A C 1
ATOM 791 O O . LEU A 1 99 ? 0.119 1.647 10.118 1.00 94.50 99 LEU A O 1
ATOM 795 N N . VAL A 1 100 ? -0.355 3.435 8.849 1.00 92.62 100 VAL A N 1
ATOM 796 C CA . VAL A 1 100 ? -1.329 4.057 9.737 1.00 92.62 100 VAL A CA 1
ATOM 797 C C . VAL A 1 100 ? -2.706 3.823 9.155 1.00 92.62 100 VAL A C 1
ATOM 799 O O . VAL A 1 100 ? -2.924 4.000 7.954 1.00 92.62 100 VAL A O 1
ATOM 802 N N . CYS A 1 101 ? -3.624 3.438 10.026 1.00 90.50 101 CYS A N 1
ATOM 803 C CA . CYS A 1 101 ? -4.999 3.152 9.687 1.00 90.50 101 CYS A CA 1
ATOM 804 C C . CYS A 1 101 ? -5.904 3.920 10.647 1.00 90.50 101 CYS A C 1
ATOM 806 O O . CYS A 1 101 ? -5.792 3.773 11.867 1.00 90.50 101 CYS A O 1
ATOM 808 N N . GLU A 1 102 ? -6.763 4.771 10.098 1.00 85.94 102 GLU A N 1
ATOM 809 C CA . GLU A 1 102 ? -7.653 5.634 10.868 1.00 85.94 102 GLU A CA 1
ATOM 810 C C . GLU A 1 102 ? -9.057 5.600 10.274 1.00 85.94 102 GLU A C 1
ATOM 812 O O . GLU A 1 102 ? -9.238 5.769 9.070 1.00 85.94 102 GLU A O 1
ATOM 817 N N . LEU A 1 103 ? -10.069 5.417 11.119 1.00 79.19 103 LEU A N 1
ATOM 818 C CA . LEU A 1 103 ? -11.464 5.486 10.702 1.00 79.19 103 LEU A CA 1
ATOM 819 C C . LEU A 1 103 ? -11.954 6.935 10.792 1.00 79.19 103 LEU A C 1
ATOM 821 O O . LEU A 1 103 ? -12.005 7.511 11.879 1.00 79.19 103 LEU A O 1
ATOM 825 N N . HIS A 1 104 ? -12.364 7.503 9.662 1.00 76.00 104 HIS A N 1
ATOM 826 C CA . HIS A 1 104 ? -12.896 8.861 9.570 1.00 76.00 104 HIS A CA 1
ATOM 827 C C . HIS A 1 104 ? -14.300 8.816 8.964 1.00 76.00 104 HIS A C 1
ATOM 829 O O . HIS A 1 104 ? -14.470 8.489 7.794 1.00 76.00 104 HIS A O 1
ATOM 835 N N . GLY A 1 105 ? -15.327 9.137 9.758 1.00 67.38 105 GLY A N 1
ATOM 836 C CA . GLY A 1 105 ? -16.704 9.256 9.253 1.00 67.38 105 GLY A CA 1
ATOM 837 C C . GLY A 1 105 ? -17.295 7.967 8.663 1.00 67.38 105 GLY A C 1
ATOM 838 O O . GLY A 1 105 ? -18.117 8.047 7.758 1.00 67.38 105 GLY A O 1
ATOM 839 N N . GLY A 1 106 ? -16.866 6.796 9.149 1.00 69.69 106 GLY A N 1
ATOM 840 C CA . GLY A 1 106 ? -17.324 5.484 8.671 1.00 69.69 106 GLY A CA 1
ATOM 841 C C . GLY A 1 106 ? -16.474 4.872 7.554 1.00 69.69 106 GLY A C 1
ATOM 842 O O . GLY A 1 106 ? -16.665 3.704 7.238 1.00 69.69 106 GLY A O 1
ATOM 843 N N . ALA A 1 107 ? -15.499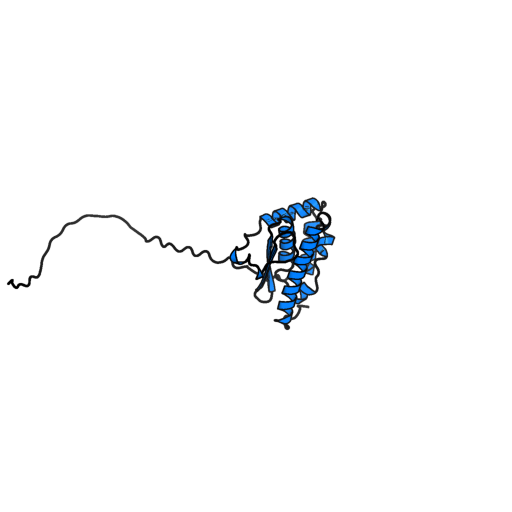 5.607 7.013 1.00 74.38 107 ALA A N 1
ATOM 844 C CA . ALA A 1 107 ? -14.575 5.103 6.005 1.00 74.38 107 ALA A CA 1
ATOM 845 C C . ALA A 1 107 ? -13.147 5.008 6.556 1.00 74.38 107 ALA A C 1
ATOM 847 O O . ALA A 1 107 ? -12.706 5.868 7.325 1.00 74.38 107 ALA A O 1
ATOM 848 N N . ILE A 1 108 ? -12.412 3.962 6.173 1.00 83.94 108 ILE A N 1
ATOM 849 C CA . ILE A 1 108 ? -11.024 3.790 6.616 1.00 83.94 108 ILE A CA 1
ATOM 850 C C . ILE A 1 108 ? -10.096 4.616 5.722 1.00 83.94 108 ILE A C 1
ATOM 852 O O . ILE A 1 108 ? -10.130 4.499 4.500 1.00 83.94 108 ILE A O 1
ATOM 856 N N . GLY A 1 109 ? -9.252 5.447 6.325 1.00 87.88 109 GLY A N 1
ATOM 857 C CA . GLY A 1 109 ? -8.133 6.119 5.677 1.00 87.88 109 GLY A CA 1
ATOM 858 C C . GLY A 1 109 ? -6.816 5.418 5.998 1.00 87.88 109 GLY A C 1
ATOM 859 O O . GLY A 1 109 ? -6.554 5.074 7.153 1.00 87.88 109 GLY A O 1
ATOM 860 N N . PHE A 1 110 ? -5.971 5.246 4.982 1.00 91.56 110 PHE A N 1
ATOM 861 C CA . PHE A 1 110 ? -4.647 4.652 5.132 1.00 91.56 110 PHE A CA 1
ATOM 862 C C . PHE A 1 110 ? -3.543 5.649 4.788 1.00 91.56 110 PHE A C 1
ATOM 864 O O . PHE A 1 110 ? -3.646 6.429 3.840 1.00 91.56 110 PHE A O 1
ATOM 871 N N . ARG A 1 111 ? -2.445 5.598 5.542 1.00 91.88 111 ARG A N 1
ATOM 872 C CA . ARG A 1 111 ? -1.204 6.318 5.231 1.00 91.88 111 ARG A CA 1
ATOM 873 C C . ARG A 1 111 ? -0.035 5.374 5.407 1.00 91.88 111 ARG A C 1
ATOM 875 O O . ARG A 1 111 ? -0.000 4.622 6.373 1.00 91.88 111 ARG A O 1
ATOM 882 N N . CYS A 1 112 ? 0.951 5.446 4.526 1.00 93.88 112 CYS A N 1
ATOM 883 C CA . CYS A 1 112 ? 2.138 4.615 4.654 1.00 93.88 112 CYS A CA 1
ATOM 884 C C . CYS A 1 112 ? 3.414 5.350 4.266 1.00 93.88 112 CYS A C 1
ATOM 886 O O . CYS A 1 112 ? 3.392 6.271 3.447 1.00 93.88 112 CYS A O 1
ATOM 888 N N . ASP A 1 113 ? 4.532 4.872 4.797 1.00 95.06 113 ASP A N 1
ATOM 889 C CA . ASP A 1 113 ? 5.870 5.283 4.387 1.00 95.06 113 ASP A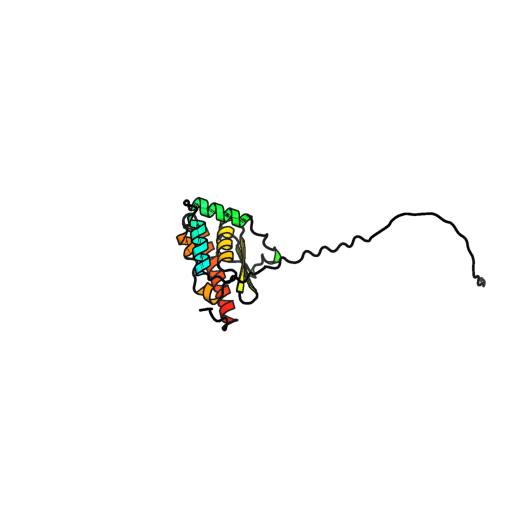 CA 1
ATOM 890 C C . ASP A 1 113 ? 6.853 4.124 4.532 1.00 95.06 113 ASP A C 1
ATOM 892 O O . ASP A 1 113 ? 6.656 3.232 5.356 1.00 95.06 113 ASP A O 1
ATOM 896 N N . SER A 1 114 ? 7.914 4.121 3.729 1.00 94.00 114 SER A N 1
ATOM 897 C CA . SER A 1 114 ? 8.956 3.098 3.802 1.00 94.00 114 SER A CA 1
ATOM 898 C C . SER A 1 114 ? 10.314 3.668 3.418 1.00 94.00 114 SER A C 1
ATOM 900 O O . SER A 1 114 ? 10.401 4.556 2.571 1.00 94.00 114 SER A O 1
ATOM 902 N N . ASP A 1 115 ? 11.379 3.118 4.004 1.00 92.12 115 ASP A N 1
ATOM 903 C CA . ASP A 1 115 ? 12.758 3.436 3.613 1.00 92.12 115 ASP A CA 1
ATOM 904 C C . ASP A 1 115 ? 13.116 2.927 2.204 1.00 92.12 115 ASP A C 1
ATOM 906 O O . ASP A 1 115 ? 14.031 3.448 1.566 1.00 92.12 115 ASP A O 1
ATOM 910 N N . SER A 1 116 ? 12.365 1.961 1.670 1.00 92.25 116 SER A N 1
ATOM 911 C CA . SER A 1 116 ? 12.474 1.531 0.282 1.00 92.25 116 SER A CA 1
ATOM 912 C C . SER A 1 116 ? 11.418 2.211 -0.576 1.00 92.25 116 SER A C 1
ATOM 914 O O . SER A 1 116 ? 10.222 1.975 -0.419 1.00 92.25 116 SER A O 1
ATOM 916 N N . LEU A 1 117 ? 11.860 2.976 -1.575 1.00 91.62 117 LEU A N 1
ATOM 917 C CA . LEU A 1 117 ? 10.951 3.687 -2.473 1.00 91.62 117 LEU A CA 1
ATOM 918 C C . LEU A 1 117 ? 10.031 2.753 -3.281 1.00 91.62 117 LEU A C 1
ATOM 920 O O . LEU A 1 117 ? 8.898 3.116 -3.578 1.00 91.62 117 LEU A O 1
ATOM 924 N N . ILE A 1 118 ? 10.492 1.540 -3.598 1.00 90.62 118 ILE A N 1
ATOM 925 C CA . ILE A 1 118 ? 9.675 0.531 -4.291 1.00 90.62 118 ILE A CA 1
ATOM 926 C C . ILE A 1 118 ? 8.622 -0.060 -3.350 1.00 90.62 118 ILE A C 1
ATOM 928 O O . ILE A 1 118 ? 7.486 -0.282 -3.753 1.00 90.62 118 ILE A O 1
ATOM 932 N N . VAL A 1 119 ? 8.965 -0.298 -2.082 1.00 91.62 119 VAL A N 1
ATOM 933 C CA . VAL A 1 119 ? 7.969 -0.750 -1.097 1.00 91.62 119 VAL A CA 1
ATOM 934 C C . VAL A 1 119 ? 6.966 0.373 -0.827 1.00 91.62 119 VAL A C 1
ATOM 936 O O . VAL A 1 119 ? 5.764 0.124 -0.831 1.00 91.62 119 VAL A O 1
ATOM 939 N N . LYS A 1 120 ? 7.440 1.619 -0.696 1.00 93.25 120 LYS A N 1
ATOM 940 C CA . LYS A 1 120 ? 6.605 2.819 -0.552 1.00 93.25 120 LYS A CA 1
ATOM 941 C C . LYS A 1 120 ? 5.644 3.000 -1.725 1.00 93.25 120 LYS A C 1
ATOM 943 O O . LYS A 1 120 ? 4.498 3.373 -1.499 1.00 93.25 120 LYS A O 1
ATOM 948 N N . SER A 1 121 ? 6.078 2.746 -2.961 1.00 92.75 121 SER A N 1
ATOM 949 C CA . SER A 1 121 ? 5.222 2.939 -4.134 1.00 92.75 121 SER A CA 1
ATOM 950 C C . SER A 1 121 ? 4.052 1.971 -4.172 1.00 92.75 121 SER A C 1
ATOM 952 O O . SER A 1 121 ? 2.911 2.400 -4.347 1.00 92.75 121 SER A O 1
ATOM 954 N N . VAL A 1 122 ? 4.303 0.686 -3.932 1.00 91.00 122 VAL A N 1
ATOM 955 C CA . VAL A 1 122 ? 3.236 -0.318 -3.938 1.00 91.00 122 VAL A CA 1
ATOM 956 C C . VAL A 1 122 ? 2.368 -0.217 -2.684 1.00 91.00 122 VAL A C 1
ATOM 958 O O . VAL A 1 122 ? 1.148 -0.319 -2.784 1.00 91.00 122 VAL A O 1
ATOM 961 N N . ALA A 1 123 ? 2.957 0.053 -1.515 1.00 92.81 123 ALA A N 1
ATOM 962 C CA . ALA A 1 123 ? 2.180 0.304 -0.305 1.00 92.81 123 ALA A CA 1
ATOM 963 C C . ALA A 1 123 ? 1.275 1.533 -0.466 1.00 92.81 123 ALA A C 1
ATOM 965 O O . ALA A 1 123 ? 0.109 1.487 -0.091 1.00 92.81 123 ALA A O 1
ATOM 966 N N . GLY A 1 124 ? 1.778 2.600 -1.092 1.00 92.88 124 GLY A N 1
ATOM 967 C CA . GLY A 1 124 ? 0.995 3.792 -1.401 1.00 92.88 124 GLY A CA 1
ATOM 968 C C . GLY A 1 124 ? -0.163 3.499 -2.351 1.00 92.88 124 GLY A C 1
ATOM 969 O O . GLY A 1 124 ? -1.270 3.971 -2.119 1.00 92.88 124 GLY A O 1
ATOM 970 N N . LEU A 1 125 ? 0.068 2.677 -3.379 1.00 92.00 125 LEU A N 1
ATOM 971 C CA . LEU A 1 125 ? -0.990 2.235 -4.289 1.00 92.00 125 LEU A CA 1
ATOM 972 C C . LEU A 1 125 ? -2.101 1.476 -3.547 1.00 92.00 125 LEU A C 1
ATOM 974 O O . LEU A 1 125 ? -3.279 1.740 -3.775 1.00 92.00 125 LEU A O 1
ATOM 978 N N . LEU A 1 126 ? -1.732 0.557 -2.649 1.00 92.75 126 LEU A N 1
ATOM 979 C CA . LEU A 1 126 ? -2.693 -0.178 -1.825 1.00 92.75 126 LEU A CA 1
ATOM 980 C C . LEU A 1 126 ? -3.456 0.760 -0.882 1.00 92.75 126 LEU A C 1
ATOM 982 O O . LEU A 1 126 ? -4.679 0.670 -0.796 1.00 92.75 126 LEU A O 1
ATOM 986 N N . CYS A 1 127 ? -2.758 1.691 -0.225 1.00 92.31 127 CYS A N 1
ATOM 987 C CA . CYS A 1 127 ? -3.384 2.698 0.627 1.00 92.31 127 CYS A CA 1
ATOM 988 C C . CYS A 1 127 ? -4.417 3.525 -0.143 1.00 92.31 127 CYS A C 1
ATOM 990 O O . CYS A 1 127 ? -5.532 3.682 0.345 1.00 92.31 127 CYS A O 1
ATOM 992 N N . ASP A 1 128 ? -4.094 4.015 -1.341 1.00 89.94 128 ASP A N 1
ATOM 993 C CA . ASP A 1 128 ? -5.022 4.821 -2.144 1.00 89.94 128 ASP A CA 1
ATOM 994 C C . ASP A 1 128 ? -6.233 4.007 -2.615 1.00 89.94 128 ASP A C 1
ATOM 996 O O . ASP A 1 128 ? -7.357 4.509 -2.626 1.00 89.94 128 ASP 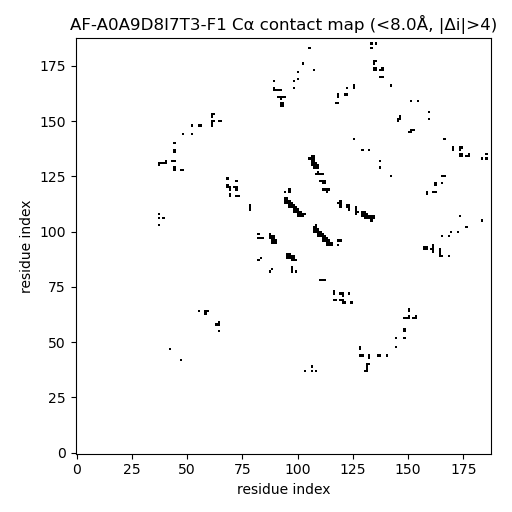A O 1
ATOM 1000 N N . PHE A 1 129 ? -6.014 2.743 -2.987 1.00 91.56 129 PHE A N 1
ATOM 1001 C CA . PHE A 1 129 ? -7.071 1.851 -3.450 1.00 91.56 129 PHE A CA 1
ATOM 1002 C C . PHE A 1 129 ? -8.111 1.585 -2.350 1.00 91.56 129 PHE A C 1
ATOM 1004 O O . PHE A 1 129 ? -9.309 1.809 -2.560 1.00 91.56 129 PHE A O 1
ATOM 1011 N N . TYR A 1 130 ? -7.654 1.187 -1.158 1.00 91.38 130 TYR A N 1
ATOM 1012 C CA . TYR A 1 130 ? -8.531 0.834 -0.037 1.00 91.38 130 TYR A CA 1
ATOM 1013 C C . TYR A 1 130 ? -9.010 2.033 0.787 1.00 91.38 130 TYR A C 1
ATOM 1015 O O . TYR A 1 130 ? -10.007 1.918 1.498 1.00 91.38 130 TYR A O 1
ATOM 1023 N N . SER A 1 131 ? -8.356 3.195 0.690 1.00 89.88 131 SER A N 1
ATOM 1024 C CA . SER A 1 131 ? -8.809 4.390 1.409 1.00 89.88 131 SER A CA 1
ATOM 1025 C C . SER A 1 131 ? -10.206 4.812 0.959 1.00 89.88 131 SER A C 1
ATOM 1027 O O . SER A 1 131 ? -10.513 4.885 -0.235 1.00 89.88 131 SER A O 1
ATOM 1029 N N . GLY A 1 132 ? -11.067 5.112 1.925 1.00 86.25 132 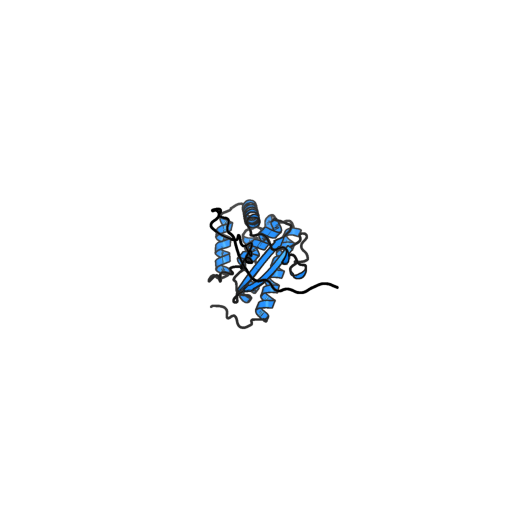GLY A N 1
ATOM 1030 C CA . GLY A 1 132 ? -12.449 5.507 1.686 1.00 86.25 132 GLY A CA 1
ATOM 1031 C C . GLY A 1 132 ? -13.422 4.339 1.480 1.00 86.25 132 GLY A C 1
ATOM 1032 O O . GLY A 1 132 ? -14.597 4.609 1.264 1.00 86.25 132 GLY A O 1
ATOM 1033 N N . ALA A 1 133 ? -12.961 3.083 1.512 1.00 85.94 133 ALA A N 1
ATOM 1034 C CA . ALA A 1 133 ? -13.822 1.908 1.370 1.00 85.94 133 ALA A CA 1
ATOM 1035 C C . ALA A 1 133 ? -14.381 1.425 2.717 1.00 85.94 133 ALA A C 1
ATOM 1037 O O . ALA A 1 133 ? -13.826 1.719 3.785 1.00 85.94 133 ALA A O 1
ATOM 1038 N N . ASP A 1 134 ? -15.477 0.670 2.648 1.00 84.62 134 ASP A N 1
ATOM 1039 C CA . ASP A 1 134 ? -16.083 0.033 3.814 1.00 84.62 134 ASP A CA 1
ATOM 1040 C C . ASP A 1 134 ? -15.185 -1.109 4.338 1.00 84.62 134 ASP A C 1
ATOM 1042 O O . ASP A 1 134 ? -14.623 -1.866 3.535 1.00 84.62 134 ASP A O 1
ATOM 1046 N N . PRO A 1 135 ? -15.044 -1.284 5.667 1.00 86.06 135 PRO A N 1
ATOM 1047 C CA . PRO A 1 135 ? -14.232 -2.358 6.232 1.00 86.06 135 PRO A CA 1
ATOM 1048 C C . PRO A 1 135 ? -14.601 -3.761 5.716 1.00 86.06 135 PRO A C 1
ATOM 1050 O O . PRO A 1 135 ? -13.715 -4.590 5.504 1.00 86.06 135 PRO A O 1
ATOM 1053 N N . ALA A 1 136 ? -15.887 -4.052 5.492 1.00 85.81 136 ALA A N 1
ATOM 1054 C CA . ALA A 1 136 ? -16.330 -5.339 4.964 1.00 85.81 136 ALA A CA 1
ATOM 1055 C C . ALA A 1 136 ? -15.959 -5.515 3.485 1.00 85.81 136 ALA A C 1
ATOM 1057 O O . ALA A 1 136 ? -15.569 -6.612 3.083 1.00 85.81 136 ALA A O 1
ATOM 1058 N N . GLU A 1 137 ? -16.026 -4.441 2.697 1.00 87.12 137 GLU A N 1
ATOM 1059 C CA . GLU A 1 137 ? -15.633 -4.451 1.285 1.00 87.12 137 GLU A CA 1
ATOM 1060 C C . GLU A 1 137 ? -14.124 -4.693 1.123 1.00 87.12 137 GLU A C 1
ATOM 1062 O O . GLU A 1 137 ? -13.712 -5.491 0.278 1.00 87.12 137 GLU A O 1
ATOM 1067 N N . ILE A 1 138 ? -13.303 -4.075 1.983 1.00 90.31 138 ILE A N 1
ATOM 1068 C CA . ILE A 1 138 ? -11.846 -4.278 2.015 1.00 90.31 138 ILE A CA 1
ATOM 1069 C C . ILE A 1 138 ? -11.521 -5.748 2.293 1.00 90.31 138 ILE A C 1
ATOM 1071 O O . ILE A 1 138 ? -10.736 -6.347 1.568 1.00 90.31 138 ILE A O 1
ATOM 1075 N N . VAL A 1 139 ? -12.142 -6.358 3.309 1.00 89.38 139 VAL A N 1
ATOM 1076 C CA . VAL A 1 139 ? -11.891 -7.769 3.660 1.00 89.38 139 VAL A CA 1
ATOM 1077 C C . VAL A 1 139 ? -12.307 -8.725 2.534 1.00 89.38 139 VAL A C 1
ATOM 1079 O O . VAL A 1 139 ? -11.661 -9.756 2.343 1.00 89.38 139 VAL A O 1
ATOM 1082 N N . ALA A 1 140 ? -13.358 -8.392 1.781 1.00 88.62 140 ALA A N 1
ATOM 1083 C CA . ALA A 1 140 ? -13.851 -9.202 0.667 1.00 88.62 140 ALA A CA 1
ATOM 1084 C C . ALA A 1 140 ? -13.039 -9.044 -0.633 1.00 88.62 140 ALA A C 1
ATOM 1086 O O . ALA A 1 140 ? -13.179 -9.874 -1.531 1.00 88.62 140 ALA A O 1
ATOM 1087 N N . THR A 1 141 ? -12.201 -8.009 -0.743 1.00 89.12 141 THR A N 1
ATOM 1088 C CA . THR A 1 141 ? -11.504 -7.651 -1.987 1.00 89.12 141 THR A CA 1
ATOM 1089 C C . THR A 1 141 ? -9.991 -7.789 -1.813 1.00 89.12 141 THR A C 1
ATOM 1091 O O . THR A 1 141 ? -9.344 -6.834 -1.389 1.00 89.12 141 THR A O 1
ATOM 1094 N N . PRO A 1 142 ? -9.393 -8.953 -2.120 1.00 89.25 142 PRO A N 1
ATOM 1095 C CA . PRO A 1 142 ? -7.942 -9.104 -2.130 1.00 89.25 142 PRO A CA 1
ATOM 1096 C C . PRO A 1 142 ? -7.284 -8.305 -3.275 1.00 89.25 142 PRO A C 1
ATOM 1098 O O . PRO A 1 142 ? -7.918 -8.031 -4.297 1.00 89.25 142 PRO A O 1
ATOM 1101 N N . PRO A 1 143 ? -5.991 -7.943 -3.155 1.00 88.62 143 PRO A N 1
ATOM 1102 C CA . PRO A 1 143 ? -5.283 -7.094 -4.114 1.00 88.62 143 PRO A CA 1
ATOM 1103 C C . PRO A 1 143 ? -4.812 -7.853 -5.370 1.00 88.62 143 PRO A C 1
ATOM 1105 O O . PRO A 1 143 ? -3.699 -7.636 -5.855 1.00 88.62 143 PRO A O 1
ATOM 1108 N N . ASP A 1 144 ? -5.655 -8.721 -5.931 1.00 86.06 144 ASP A N 1
ATOM 1109 C CA . ASP A 1 144 ? -5.334 -9.564 -7.097 1.00 86.06 144 ASP A CA 1
ATOM 1110 C C . ASP A 1 144 ? -4.994 -8.729 -8.343 1.00 86.06 144 ASP A C 1
ATOM 1112 O O . ASP A 1 144 ? -4.281 -9.167 -9.252 1.00 86.06 144 ASP A O 1
ATOM 1116 N N . PHE A 1 145 ? -5.448 -7.472 -8.366 1.00 84.25 145 PHE A N 1
ATOM 1117 C CA . PHE A 1 145 ? -5.127 -6.522 -9.421 1.00 84.25 145 PHE A CA 1
ATOM 1118 C C . PHE A 1 145 ? -3.621 -6.264 -9.556 1.00 84.25 145 PHE A C 1
ATOM 1120 O O . PHE A 1 145 ? -3.188 -5.960 -10.663 1.00 84.25 145 PHE A O 1
ATOM 1127 N N . LEU A 1 146 ? -2.817 -6.394 -8.487 1.00 85.50 146 LEU A N 1
ATOM 1128 C CA . LEU A 1 146 ? -1.367 -6.157 -8.534 1.00 85.50 146 LEU A CA 1
ATOM 1129 C C . LEU A 1 146 ? -0.658 -7.112 -9.502 1.00 85.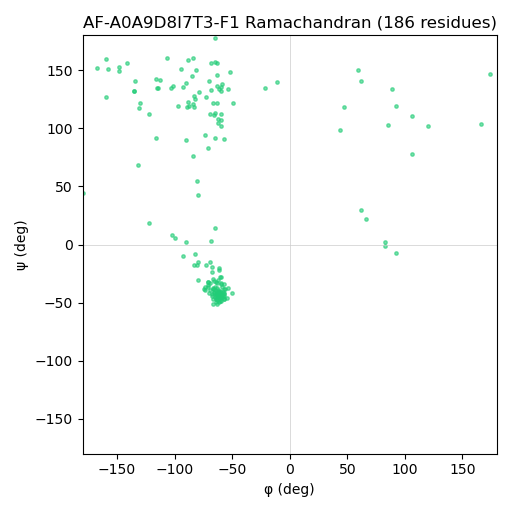50 146 LEU A C 1
ATOM 1131 O O . LEU A 1 146 ? 0.203 -6.677 -10.271 1.00 85.50 146 LEU A O 1
ATOM 1135 N N . SER A 1 147 ? -1.052 -8.386 -9.487 1.00 83.88 147 SER A N 1
ATOM 1136 C CA . SER A 1 147 ? -0.551 -9.393 -10.426 1.00 83.88 147 SER A CA 1
ATOM 1137 C C . SER A 1 147 ? -1.146 -9.196 -11.820 1.00 83.88 147 SER A C 1
ATOM 1139 O O . SER A 1 147 ? -0.434 -9.314 -12.813 1.00 83.88 147 SER A O 1
ATOM 1141 N N . ALA A 1 148 ? -2.418 -8.791 -11.924 1.00 82.06 148 ALA A N 1
ATOM 1142 C CA . ALA A 1 148 ? -3.051 -8.507 -13.218 1.00 82.06 148 ALA A CA 1
ATOM 1143 C C . ALA A 1 148 ? -2.343 -7.384 -14.004 1.00 82.06 148 ALA A C 1
ATOM 1145 O O . ALA A 1 148 ? -2.271 -7.430 -15.232 1.00 82.06 148 ALA A O 1
ATOM 1146 N N . VAL A 1 149 ? -1.780 -6.387 -13.312 1.00 80.56 149 VAL A N 1
ATOM 1147 C CA . VAL A 1 149 ? -0.983 -5.314 -13.936 1.00 80.56 149 VAL A CA 1
ATOM 1148 C C . VAL A 1 149 ? 0.513 -5.632 -14.022 1.00 80.56 149 VAL A C 1
ATOM 1150 O O . VAL A 1 149 ? 1.281 -4.799 -14.506 1.00 80.56 149 VAL A O 1
ATOM 1153 N N . GLY A 1 150 ? 0.943 -6.818 -13.583 1.00 81.69 150 GLY A N 1
ATOM 1154 C CA . GLY A 1 150 ? 2.326 -7.293 -13.675 1.00 81.69 150 GLY A CA 1
ATOM 1155 C C . GLY A 1 150 ? 3.335 -6.511 -12.830 1.00 81.69 150 GLY A C 1
ATOM 1156 O O . GLY A 1 150 ? 4.524 -6.522 -13.147 1.00 81.69 150 GLY A O 1
ATOM 1157 N N . ILE A 1 151 ? 2.897 -5.809 -11.775 1.00 80.56 151 ILE A N 1
ATOM 1158 C CA . ILE A 1 151 ? 3.809 -5.063 -10.884 1.00 80.56 151 ILE A CA 1
ATOM 1159 C C . ILE A 1 151 ? 4.747 -6.025 -10.147 1.00 80.56 151 ILE A C 1
ATOM 1161 O O . ILE A 1 151 ? 5.915 -5.719 -9.918 1.00 80.56 151 ILE A O 1
ATOM 1165 N N . ASP A 1 152 ? 4.243 -7.197 -9.779 1.00 76.88 152 ASP A N 1
ATOM 1166 C CA . ASP A 1 152 ? 4.952 -8.232 -9.036 1.00 76.88 152 ASP A CA 1
ATOM 1167 C C . ASP A 1 152 ? 6.015 -8.978 -9.857 1.00 76.88 152 ASP A C 1
ATOM 1169 O O . ASP A 1 152 ? 6.904 -9.594 -9.261 1.00 76.88 152 ASP A O 1
ATOM 1173 N N . HIS A 1 153 ? 5.976 -8.904 -11.191 1.00 79.56 153 HIS A N 1
ATOM 1174 C CA . HIS A 1 153 ? 6.908 -9.597 -12.088 1.00 79.56 153 HIS A CA 1
ATOM 1175 C C . HIS A 1 153 ? 8.351 -9.082 -11.982 1.00 79.56 153 HIS A C 1
ATOM 1177 O O . HIS A 1 153 ? 9.293 -9.852 -12.150 1.00 79.56 153 HIS A O 1
ATOM 1183 N N . HIS A 1 154 ? 8.539 -7.802 -11.647 1.00 77.25 154 HIS A N 1
ATOM 1184 C CA . HIS A 1 154 ? 9.863 -7.173 -11.530 1.00 77.25 154 HIS A CA 1
ATOM 1185 C C . HIS A 1 154 ? 10.334 -7.009 -10.080 1.00 77.25 154 HIS A C 1
ATOM 1187 O O . HIS A 1 154 ? 11.346 -6.357 -9.801 1.00 77.25 154 HIS A O 1
ATOM 1193 N N . LEU A 1 155 ? 9.604 -7.593 -9.130 1.00 82.12 155 LEU A N 1
ATOM 1194 C CA . LEU A 1 155 ? 9.961 -7.553 -7.721 1.00 82.12 155 LEU A CA 1
ATOM 1195 C C . LEU A 1 155 ? 10.800 -8.770 -7.349 1.00 82.12 155 LEU A C 1
ATOM 1197 O O . LEU A 1 155 ? 10.476 -9.909 -7.678 1.00 82.12 155 LEU A O 1
ATOM 1201 N N . THR A 1 156 ? 11.866 -8.524 -6.589 1.00 85.44 156 THR A N 1
ATOM 1202 C CA . THR A 1 156 ? 12.608 -9.599 -5.932 1.00 85.44 156 THR A CA 1
ATOM 1203 C C . THR A 1 156 ? 11.704 -10.312 -4.916 1.00 85.44 156 THR A C 1
ATOM 1205 O O . THR A 1 156 ? 10.771 -9.689 -4.392 1.00 85.44 156 THR A O 1
ATOM 1208 N N . PRO A 1 157 ? 11.988 -11.579 -4.561 1.00 84.12 157 PRO A N 1
ATOM 1209 C CA . PRO A 1 157 ? 11.201 -12.318 -3.571 1.00 84.12 157 PRO A CA 1
ATOM 1210 C C . PRO A 1 157 ? 10.976 -11.542 -2.263 1.00 84.12 157 PRO A C 1
ATOM 1212 O O . PRO A 1 157 ? 9.852 -11.463 -1.777 1.00 84.12 157 PRO A O 1
ATOM 1215 N N . ASN A 1 158 ? 12.007 -10.857 -1.754 1.00 84.19 158 ASN A N 1
ATOM 1216 C CA . ASN A 1 158 ? 11.895 -10.037 -0.542 1.00 84.19 158 ASN A CA 1
ATOM 1217 C C . ASN A 1 158 ? 10.897 -8.880 -0.690 1.00 84.19 158 ASN A C 1
ATOM 1219 O O . ASN A 1 158 ? 10.126 -8.610 0.227 1.00 84.19 158 ASN A O 1
ATOM 1223 N N . ARG A 1 159 ? 10.879 -8.206 -1.846 1.00 84.12 159 ARG A N 1
ATOM 1224 C CA . ARG A 1 159 ? 9.937 -7.106 -2.102 1.00 84.12 159 ARG A CA 1
ATOM 1225 C C . ARG A 1 159 ? 8.510 -7.620 -2.228 1.00 84.12 159 ARG A C 1
ATOM 1227 O O . ARG A 1 159 ? 7.607 -6.995 -1.687 1.00 84.12 159 ARG A O 1
ATOM 1234 N N . ARG A 1 160 ? 8.314 -8.773 -2.875 1.00 85.12 160 ARG A N 1
ATOM 1235 C CA . ARG A 1 160 ? 7.002 -9.429 -2.963 1.00 85.12 160 ARG A CA 1
ATOM 1236 C C . ARG A 1 160 ? 6.480 -9.822 -1.578 1.00 85.12 160 ARG A C 1
ATOM 1238 O O . ARG A 1 160 ? 5.317 -9.572 -1.282 1.00 85.12 160 ARG A O 1
ATOM 1245 N N . ASN A 1 161 ? 7.348 -10.333 -0.703 1.00 86.12 161 ASN A N 1
ATOM 1246 C CA . ASN A 1 161 ? 6.988 -10.636 0.686 1.00 86.12 161 ASN A CA 1
ATOM 1247 C C . ASN A 1 161 ? 6.529 -9.383 1.444 1.00 86.12 161 ASN A C 1
ATOM 1249 O O . ASN A 1 161 ? 5.520 -9.437 2.145 1.00 86.12 161 ASN A O 1
ATOM 1253 N N . SER A 1 162 ? 7.212 -8.245 1.264 1.00 86.88 162 SER A N 1
ATOM 1254 C CA . SER A 1 162 ? 6.772 -6.972 1.847 1.00 86.88 162 SER A CA 1
ATOM 1255 C C . SER A 1 162 ? 5.369 -6.567 1.395 1.00 86.88 162 SER A C 1
ATOM 1257 O O . SER A 1 162 ? 4.606 -6.061 2.212 1.00 86.88 162 SER A O 1
ATOM 1259 N N . LEU A 1 163 ? 4.988 -6.830 0.139 1.00 86.38 163 LEU A N 1
ATOM 1260 C CA . LEU A 1 163 ? 3.631 -6.539 -0.341 1.00 86.38 163 LEU A CA 1
ATOM 1261 C C . LEU A 1 163 ? 2.572 -7.369 0.381 1.00 86.38 163 LEU A C 1
ATOM 1263 O O . LEU A 1 163 ? 1.541 -6.831 0.778 1.00 86.38 163 LEU A O 1
ATOM 1267 N N . GLY A 1 164 ? 2.851 -8.659 0.589 1.00 88.38 164 GLY A N 1
ATOM 1268 C CA . GLY A 1 164 ? 1.975 -9.536 1.365 1.00 88.38 164 GLY A CA 1
ATOM 1269 C C . GLY A 1 164 ? 1.741 -8.993 2.776 1.00 88.38 164 GLY A C 1
ATOM 1270 O O . GLY A 1 164 ? 0.602 -8.926 3.223 1.00 88.38 164 GLY A O 1
ATOM 1271 N N . ARG A 1 165 ? 2.796 -8.494 3.435 1.00 90.81 165 ARG A N 1
ATOM 1272 C CA . ARG A 1 165 ? 2.700 -7.893 4.778 1.00 90.81 165 ARG A CA 1
ATOM 1273 C C . ARG A 1 165 ? 1.894 -6.597 4.802 1.00 90.81 165 ARG A C 1
ATOM 1275 O O . ARG A 1 165 ? 1.150 -6.366 5.753 1.00 90.81 165 ARG A O 1
ATOM 1282 N N . VAL A 1 166 ? 2.017 -5.763 3.766 1.00 91.44 166 VAL A N 1
ATOM 1283 C CA . VAL A 1 166 ? 1.186 -4.554 3.622 1.00 91.44 166 VAL A CA 1
ATOM 1284 C C . VAL A 1 166 ? -0.286 -4.950 3.531 1.00 91.44 166 VAL A C 1
ATOM 1286 O O . VAL A 1 166 ? -1.108 -4.410 4.264 1.00 91.44 166 VAL A O 1
ATOM 1289 N N . TRP A 1 167 ? -0.610 -5.906 2.657 1.00 92.06 167 TRP A N 1
ATOM 1290 C CA . TRP A 1 167 ? -1.978 -6.386 2.484 1.00 92.06 167 TRP A CA 1
ATOM 1291 C C . TRP A 1 167 ? -2.550 -6.982 3.772 1.00 92.06 167 TRP A C 1
ATOM 1293 O O . TRP A 1 167 ? -3.643 -6.598 4.182 1.00 92.06 167 TRP A O 1
ATOM 1303 N N . GLU A 1 168 ? -1.803 -7.865 4.436 1.00 92.38 168 GLU A N 1
ATOM 1304 C CA . GLU A 1 168 ? -2.199 -8.444 5.723 1.00 92.38 168 GLU A CA 1
ATOM 1305 C C . GLU A 1 168 ? -2.516 -7.345 6.743 1.00 92.38 168 GLU A C 1
ATOM 1307 O O . GLU A 1 168 ? -3.578 -7.371 7.354 1.00 92.38 168 GLU A O 1
ATOM 1312 N N . SER A 1 169 ? -1.664 -6.321 6.843 1.00 92.56 169 SER A N 1
ATOM 1313 C CA . SER A 1 169 ? -1.860 -5.206 7.780 1.00 92.56 169 SER A CA 1
ATOM 1314 C C . SER A 1 169 ? -3.109 -4.369 7.459 1.00 92.56 169 SER A C 1
ATOM 1316 O O . SER A 1 169 ? -3.829 -3.953 8.368 1.00 92.56 169 SER A O 1
ATOM 1318 N N . ILE A 1 170 ? -3.399 -4.134 6.173 1.00 92.69 170 ILE A N 1
ATOM 1319 C CA . ILE A 1 170 ? -4.622 -3.445 5.722 1.00 92.69 170 ILE A CA 1
ATOM 1320 C C . ILE A 1 170 ? -5.860 -4.267 6.086 1.00 92.69 170 ILE A C 1
ATOM 1322 O O . ILE A 1 170 ? -6.802 -3.737 6.680 1.00 92.69 170 ILE A O 1
ATOM 1326 N N . ARG A 1 171 ? -5.847 -5.563 5.760 1.00 92.81 171 ARG A N 1
ATOM 1327 C CA . ARG A 1 171 ? -6.950 -6.485 6.038 1.00 92.81 171 ARG A CA 1
ATOM 1328 C C . ARG A 1 171 ? -7.209 -6.605 7.536 1.00 92.81 171 ARG A C 1
ATOM 1330 O O . ARG A 1 171 ? -8.360 -6.558 7.956 1.00 92.81 171 ARG A O 1
ATOM 1337 N N . ASP A 1 172 ? -6.159 -6.732 8.338 1.00 91.81 172 ASP A N 1
ATOM 1338 C CA . ASP A 1 172 ? -6.275 -6.855 9.789 1.00 91.81 172 ASP A CA 1
ATOM 1339 C C . ASP A 1 172 ? -6.844 -5.566 10.401 1.00 91.81 172 ASP A C 1
ATOM 1341 O O . ASP A 1 172 ? -7.713 -5.630 11.273 1.00 91.81 172 ASP A O 1
ATOM 1345 N N . CYS A 1 173 ? -6.452 -4.391 9.890 1.00 90.19 173 CYS A N 1
ATOM 1346 C CA . CYS A 1 173 ? -7.078 -3.140 10.309 1.00 90.19 173 CYS A CA 1
ATOM 1347 C C . CYS A 1 173 ? -8.571 -3.087 9.948 1.00 90.19 173 CYS A C 1
ATOM 1349 O O . CYS A 1 173 ? -9.409 -2.735 10.785 1.00 90.19 173 CYS A O 1
ATOM 1351 N N . ALA A 1 174 ? -8.920 -3.469 8.717 1.00 89.75 174 ALA A N 1
ATOM 1352 C CA . ALA A 1 174 ? -10.308 -3.530 8.280 1.00 89.75 174 ALA A CA 1
ATOM 1353 C C . ALA A 1 174 ? -11.130 -4.499 9.145 1.00 89.75 174 ALA A C 1
ATOM 1355 O O . ALA A 1 174 ? -12.234 -4.166 9.563 1.00 89.75 174 ALA A O 1
ATOM 1356 N N . GLU A 1 175 ? -10.572 -5.651 9.515 1.00 89.94 175 GLU A N 1
ATOM 1357 C CA . GLU A 1 175 ? -11.229 -6.626 10.386 1.00 89.94 175 GLU A CA 1
ATOM 1358 C C . GLU A 1 175 ? -11.500 -6.069 11.794 1.00 89.94 175 GLU A C 1
ATOM 1360 O O . GLU A 1 175 ? -12.593 -6.254 12.337 1.00 89.94 175 GLU A O 1
ATOM 1365 N N . VAL A 1 176 ? -10.542 -5.343 12.380 1.00 87.88 176 VAL A N 1
ATOM 1366 C CA . VAL A 1 176 ? -10.715 -4.672 13.681 1.00 87.88 176 VAL A CA 1
ATOM 1367 C C . VAL A 1 176 ? -11.828 -3.623 13.611 1.00 87.88 176 VAL A C 1
ATOM 1369 O O . VAL A 1 176 ? -12.694 -3.567 14.493 1.00 87.88 176 VAL A O 1
ATOM 1372 N N . HIS A 1 177 ? -11.861 -2.816 12.551 1.00 84.31 177 HIS A N 1
ATOM 1373 C CA . HIS A 1 177 ? -12.900 -1.801 12.379 1.00 84.31 177 HIS A CA 1
ATOM 1374 C C . HIS A 1 177 ? -14.276 -2.397 12.060 1.00 84.31 177 HIS A C 1
ATOM 1376 O O . HIS A 1 177 ? -15.278 -1.919 12.592 1.00 84.31 177 HIS A O 1
ATOM 1382 N N . ARG A 1 178 ? -14.330 -3.499 11.304 1.00 82.75 178 ARG A N 1
ATOM 1383 C CA . ARG A 1 178 ? -15.556 -4.260 11.025 1.00 82.75 178 ARG A CA 1
ATOM 1384 C C . ARG A 1 178 ? -16.195 -4.794 12.306 1.00 82.75 178 ARG A C 1
ATOM 1386 O O . ARG A 1 178 ? -17.398 -4.663 12.501 1.00 82.75 178 ARG A O 1
ATOM 1393 N N . ARG A 1 179 ? -15.390 -5.368 13.206 1.00 79.75 179 ARG A N 1
ATOM 1394 C CA . ARG A 1 179 ? -15.871 -5.918 14.489 1.00 79.75 179 ARG A CA 1
ATOM 1395 C C . ARG A 1 179 ? -16.345 -4.842 15.459 1.00 79.75 179 ARG A C 1
ATOM 1397 O O . ARG A 1 179 ? -17.267 -5.084 16.229 1.00 79.75 179 ARG A O 1
ATOM 1404 N N . THR A 1 180 ? -15.716 -3.671 15.432 1.00 72.31 180 THR A N 1
ATOM 1405 C CA . THR A 1 180 ? -16.084 -2.544 16.304 1.00 72.31 180 THR A CA 1
ATOM 1406 C C . THR A 1 180 ? -17.297 -1.762 15.790 1.00 72.31 180 THR A C 1
ATOM 1408 O O . THR A 1 180 ? -17.936 -1.075 16.581 1.00 72.31 180 THR A O 1
ATOM 1411 N N . HIS A 1 181 ? -17.660 -1.905 14.508 1.00 63.09 181 HIS A N 1
ATOM 1412 C CA . HIS A 1 181 ? -18.803 -1.234 13.874 1.00 63.09 181 HIS A CA 1
ATOM 1413 C C . HIS A 1 181 ? -19.668 -2.225 13.062 1.00 63.09 181 HIS A C 1
ATOM 1415 O O . HIS A 1 181 ? -19.739 -2.122 11.838 1.00 63.09 181 HIS A O 1
ATOM 1421 N N . PRO A 1 182 ? -20.376 -3.174 13.709 1.00 54.41 182 PRO A N 1
ATOM 1422 C CA . PRO A 1 182 ? -21.086 -4.267 13.027 1.00 54.41 182 PRO A CA 1
ATOM 1423 C C . PRO A 1 182 ? -22.312 -3.846 12.191 1.00 54.41 182 PRO A C 1
ATOM 1425 O O . PRO A 1 182 ? -22.993 -4.713 11.654 1.00 54.41 182 PRO A O 1
ATOM 1428 N N . ASN A 1 183 ? -22.624 -2.547 12.086 1.00 47.62 183 ASN A N 1
ATOM 1429 C CA . ASN A 1 183 ? -23.858 -2.047 11.466 1.00 47.62 183 ASN A CA 1
ATOM 1430 C C . ASN A 1 183 ? -23.637 -1.074 10.289 1.00 47.62 183 ASN A C 1
ATOM 1432 O O . ASN A 1 183 ? -24.551 -0.338 9.917 1.00 47.62 183 ASN A O 1
ATOM 1436 N N . ALA A 1 184 ? -22.442 -1.053 9.689 1.00 50.34 184 ALA A N 1
ATOM 1437 C CA . ALA A 1 184 ? -22.251 -0.415 8.387 1.00 50.34 184 ALA A CA 1
ATOM 1438 C C . ALA A 1 184 ? -22.882 -1.326 7.322 1.00 50.34 184 ALA A C 1
ATOM 1440 O O . ALA A 1 184 ? -22.328 -2.340 6.906 1.00 50.34 184 ALA A O 1
ATOM 1441 N N . THR A 1 185 ? -24.137 -1.039 6.990 1.00 42.50 185 THR A N 1
ATOM 1442 C CA . THR A 1 185 ? -24.897 -1.801 5.999 1.00 42.50 185 THR A CA 1
ATOM 1443 C C . THR A 1 185 ? -24.254 -1.581 4.630 1.00 42.50 185 THR A C 1
ATOM 1445 O O . THR A 1 185 ? -24.166 -0.438 4.186 1.00 42.50 185 THR A O 1
ATOM 1448 N N . LEU A 1 186 ? -23.818 -2.663 3.972 1.00 40.28 186 LEU A N 1
ATOM 1449 C CA . LEU A 1 186 ? -23.357 -2.648 2.579 1.00 40.28 186 LEU A CA 1
ATOM 1450 C C . LEU A 1 186 ? -24.408 -1.915 1.717 1.00 40.28 186 LEU A C 1
ATOM 1452 O O . LEU A 1 186 ? -25.566 -2.354 1.714 1.00 40.28 186 LEU A O 1
ATOM 1456 N N . PRO A 1 187 ? -24.076 -0.830 0.993 1.00 33.44 187 PRO A N 1
ATOM 1457 C CA . PRO A 1 187 ? -24.975 -0.339 -0.038 1.00 33.44 187 PRO A CA 1
ATOM 1458 C C . PRO A 1 187 ? -25.104 -1.431 -1.112 1.00 33.44 187 PRO A C 1
ATOM 1460 O O . PRO A 1 187 ? -24.101 -1.920 -1.631 1.00 33.44 187 PRO A O 1
ATOM 1463 N N . LYS A 1 188 ? -26.346 -1.868 -1.350 1.00 33.09 188 LYS A N 1
ATOM 1464 C CA . LYS A 1 188 ? -26.716 -2.831 -2.396 1.00 33.09 188 LYS A CA 1
ATOM 1465 C C . LYS A 1 188 ? -26.588 -2.226 -3.787 1.00 33.09 188 LYS A C 1
ATOM 1467 O O . LYS A 1 188 ? -26.883 -1.017 -3.910 1.00 33.09 188 LYS A O 1
#

Radius of gyration: 29.24 Å; Cα contacts (8 Å, |Δi|>4): 194; chains: 1; bounding box: 44×85×85 Å

Mean predicted aligned error: 13.22 Å

Secondary structure (DSSP, 8-state):
-----------------------------------------SS-HHHHHHHHHHHHTTS--HHHHHHHHHHHHHSSPPPPGGG-SGGGEETT-SS-EEEEEEEETTEEEEEEEESSHHHHHHHHHHHHHHTT--HHHHHH---THHHHTTGGGGS-HHHHHHHHHHHHHHHHHHHHHHHH-TT-PPP-

Foldseek 3Di:
DDDDDDDDDDDDDDDDDDDDDDDDDDDDPPPDPPPPPLPQDPDALVRLLVVVLVVLVVDVDLVVSLVVLLVVLVVDDDDDPVQLDPVQWQPLAPWTKGWDWDDDPQWIAIDMDIPDSSLSSLLVVVRVSRRNDHLVSLLVDQVVSCVVSPNCVPDDPRSVRSNVSSSVVSNVSSVVSCVVCVPPDPDD

pLDDT: mean 75.37, std 21.54, range [31.72, 95.19]